Protein AF-A0A959W1Z9-F1 (afdb_monomer)

Secondary structure (DSSP, 8-state):
----HHHHHHHHHH-TT-S-GGGSHHHHHHHHTTPPPSSPPSEE--BSEEEETTEEEEHHHHHHHHHHHHT-EEEEEPPTT-TTTTSHHHHHHHHHTT-SEEE-S-HHHHHHHHHHTT---TTS--SSGGGBPPBTEESBTTTT-EEPPPP-EEEEEEESSEEEEETT-EEEEEEEEEEPSSS--EEEEEEEESSTTEE--SEEEEEPPTTSEEEEEEEEEE-TT--EEEEEEEEETTEEEEEEEEEE-SS----SSS----------

Solvent-accessible surface area (backbone atoms only — not comparable to full-atom values): 15056 Å² total; per-residue (Å²): 144,56,69,52,68,70,55,28,42,49,52,41,72,75,37,77,86,50,60,63,53,36,42,20,69,67,55,44,53,39,41,80,70,71,43,80,65,74,73,77,55,78,36,39,33,29,38,46,50,42,74,57,96,87,41,79,40,68,32,45,65,70,44,43,68,56,30,61,72,76,69,42,42,39,35,32,32,50,27,86,82,53,90,54,63,86,36,68,70,41,53,52,49,42,52,75,46,60,46,73,43,72,62,56,95,53,60,65,55,51,53,49,49,36,37,79,69,34,46,57,42,98,88,66,45,67,76,40,79,78,15,52,36,60,96,49,41,44,65,35,10,78,86,51,50,40,78,41,52,65,26,42,83,69,45,52,43,39,37,63,50,61,48,81,43,50,25,58,38,74,51,76,34,41,37,38,39,25,23,29,67,40,38,64,29,74,47,62,37,38,40,47,57,74,28,92,45,45,48,60,70,54,62,49,77,42,77,52,43,58,62,35,71,49,78,44,82,45,66,36,35,28,37,65,84,22,63,57,65,33,46,37,36,41,36,43,91,92,41,63,25,55,22,40,30,42,35,40,54,75,70,77,82,69,94,55,92,75,90,79,80,87,69,82,80,83,86,127

Sequence (268 aa):
NSFGQEMLDAMAAARPQHKSYSGSQSALLGYIQGQPITPTPVALEPPDYYKLSGNWLRTVPILKPFADYDGYKIYVWGSDHDEAQDTDPFYAKLIEEGADSYNTPDPLNLARYLCENGIASADGEPRCPEQVCPEGQTGIAPDNCVDLPAIKVKGLRLSPAKGKLKAGKKKVLTLSITGTNGYKGRATIRLKSSNRNVKLKKSITVNLLSGKTLKKKITIRATRKARGKAKITASSGKFRSRSTLSIKSVCSKKKSGGGQVCGKTNHL

pLDDT: mean 83.96, std 14.91, range [34.53, 97.62]

Structure (mmCIF, N/CA/C/O backbone):
data_AF-A0A959W1Z9-F1
#
_entry.id   AF-A0A959W1Z9-F1
#
loop_
_atom_site.group_PDB
_atom_site.id
_atom_site.type_symbol
_atom_site.label_atom_id
_atom_site.label_alt_id
_atom_site.label_comp_id
_atom_site.label_asym_id
_atom_site.label_entity_id
_atom_site.label_seq_id
_atom_site.pdbx_PDB_ins_code
_atom_site.Cartn_x
_atom_site.Cartn_y
_atom_site.Cartn_z
_atom_site.occupancy
_atom_site.B_iso_or_equiv
_atom_site.auth_seq_id
_atom_site.auth_comp_id
_atom_site.auth_asym_id
_atom_site.auth_atom_id
_atom_site.pdbx_PDB_model_num
ATOM 1 N N . ASN A 1 1 ? 25.979 12.321 -28.251 1.00 42.78 1 ASN A N 1
ATOM 2 C CA . ASN A 1 1 ? 27.170 11.621 -27.719 1.00 42.78 1 ASN A CA 1
ATOM 3 C C . ASN A 1 1 ? 26.866 10.143 -27.764 1.00 42.78 1 ASN A C 1
ATOM 5 O O . ASN A 1 1 ? 26.272 9.623 -26.834 1.00 42.78 1 ASN A O 1
ATOM 9 N N . SER A 1 2 ? 27.225 9.510 -28.865 1.00 50.88 2 SER A N 1
ATOM 10 C CA . SER A 1 2 ? 26.922 8.119 -29.193 1.00 50.88 2 SER A CA 1
ATOM 11 C C . SER A 1 2 ? 28.241 7.425 -29.517 1.00 50.88 2 SER A C 1
ATOM 13 O O . SER A 1 2 ? 29.171 8.047 -30.042 1.00 50.88 2 SER A O 1
ATOM 15 N N . PHE A 1 3 ? 28.364 6.155 -29.129 1.00 57.31 3 PHE A N 1
ATOM 16 C CA . PHE A 1 3 ? 29.548 5.374 -29.454 1.00 57.31 3 PHE A CA 1
ATOM 17 C C . PHE A 1 3 ? 29.327 4.635 -30.773 1.00 57.31 3 PHE A C 1
ATOM 19 O O . PHE A 1 3 ? 28.503 3.727 -30.839 1.00 57.31 3 PHE A O 1
ATOM 26 N N . GLY A 1 4 ? 30.082 4.990 -31.815 1.00 62.94 4 GLY A N 1
ATOM 27 C CA . GLY A 1 4 ? 30.122 4.197 -33.044 1.00 62.94 4 GLY A CA 1
ATOM 28 C C . GLY A 1 4 ? 30.652 2.781 -32.780 1.00 62.94 4 GLY A C 1
ATOM 29 O O . GLY A 1 4 ? 31.439 2.571 -31.852 1.00 62.94 4 GLY A O 1
ATOM 30 N N . GLN A 1 5 ? 30.259 1.812 -33.616 1.00 66.12 5 GLN A N 1
ATOM 31 C CA . GLN A 1 5 ? 30.633 0.398 -33.451 1.00 66.12 5 GLN A CA 1
ATOM 32 C C . GLN A 1 5 ? 32.152 0.202 -33.328 1.00 66.12 5 GLN A C 1
ATOM 34 O O . GLN A 1 5 ? 32.618 -0.504 -32.439 1.00 66.12 5 GLN A O 1
ATOM 39 N N . GLU A 1 6 ? 32.926 0.900 -34.161 1.00 70.25 6 GLU A N 1
ATOM 40 C CA . GLU A 1 6 ? 34.392 0.851 -34.130 1.00 70.25 6 GLU A CA 1
ATOM 41 C C . GLU A 1 6 ? 34.965 1.316 -32.784 1.00 70.25 6 GLU A C 1
ATOM 43 O O . GLU A 1 6 ? 35.931 0.745 -32.279 1.00 70.25 6 GLU A O 1
ATOM 48 N N . MET A 1 7 ? 34.349 2.323 -32.160 1.00 70.44 7 MET A N 1
ATOM 49 C CA . MET A 1 7 ? 34.781 2.838 -30.863 1.00 70.44 7 MET A CA 1
ATOM 50 C C . MET A 1 7 ? 34.403 1.885 -29.721 1.00 70.44 7 MET A C 1
ATOM 52 O O . MET A 1 7 ? 35.186 1.725 -28.782 1.00 70.44 7 MET A O 1
ATOM 56 N N . LEU A 1 8 ? 33.246 1.220 -29.810 1.00 68.31 8 LEU A N 1
ATOM 57 C CA . LEU A 1 8 ? 32.840 0.178 -28.862 1.00 68.31 8 LEU A CA 1
ATOM 58 C C . LEU A 1 8 ? 33.778 -1.032 -28.929 1.00 68.31 8 LEU A C 1
ATOM 60 O O . LEU A 1 8 ? 34.228 -1.518 -27.890 1.00 68.31 8 LEU A O 1
ATOM 64 N N . ASP A 1 9 ? 34.133 -1.471 -30.137 1.00 70.69 9 ASP A N 1
ATOM 65 C CA . ASP A 1 9 ? 35.065 -2.580 -30.346 1.00 70.69 9 ASP A CA 1
ATOM 66 C C . ASP A 1 9 ? 36.492 -2.219 -29.895 1.00 70.69 9 ASP A C 1
ATOM 68 O O . ASP A 1 9 ? 37.155 -3.024 -29.236 1.00 70.69 9 ASP A O 1
ATOM 72 N N . ALA A 1 10 ? 36.950 -0.987 -30.147 1.00 73.12 10 ALA A N 1
ATOM 73 C CA . ALA A 1 10 ? 38.241 -0.502 -29.655 1.00 73.12 10 ALA A CA 1
ATOM 74 C C . ALA A 1 10 ? 38.286 -0.403 -28.119 1.00 73.12 10 ALA A C 1
ATOM 76 O O . ALA A 1 10 ? 39.273 -0.798 -27.494 1.00 73.12 10 ALA A O 1
ATOM 77 N N . MET A 1 11 ? 37.213 0.087 -27.488 1.00 69.12 11 MET A N 1
ATOM 78 C CA . MET A 1 11 ? 37.097 0.149 -26.028 1.00 69.12 11 MET A CA 1
ATOM 79 C C . MET A 1 11 ? 37.099 -1.247 -25.397 1.00 69.12 11 MET A C 1
ATOM 81 O O . MET A 1 11 ? 37.744 -1.440 -24.362 1.00 69.12 11 MET A O 1
ATOM 85 N N . ALA A 1 12 ? 36.404 -2.199 -26.019 1.00 67.88 12 ALA A N 1
ATOM 86 C CA . ALA A 1 12 ? 36.392 -3.598 -25.617 1.00 67.88 12 ALA A CA 1
ATOM 87 C C . ALA A 1 12 ? 37.814 -4.191 -25.680 1.00 67.88 12 ALA A C 1
ATOM 89 O O . ALA A 1 12 ? 38.342 -4.651 -24.666 1.00 67.88 12 ALA A O 1
ATOM 90 N N . ALA A 1 13 ? 38.499 -4.055 -26.820 1.00 71.62 13 ALA A N 1
ATOM 91 C CA . ALA A 1 13 ? 39.868 -4.547 -26.989 1.00 71.62 13 ALA A CA 1
ATOM 92 C C . ALA A 1 13 ? 40.865 -3.930 -25.987 1.00 71.62 13 ALA A C 1
ATOM 94 O O . ALA A 1 13 ? 41.737 -4.625 -25.464 1.00 71.62 13 ALA A O 1
ATOM 95 N N . ALA A 1 14 ? 40.729 -2.636 -25.682 1.00 70.94 14 ALA A N 1
ATOM 96 C CA . ALA A 1 14 ? 41.619 -1.924 -24.765 1.00 70.94 14 ALA A CA 1
ATOM 97 C C . ALA A 1 14 ? 41.389 -2.265 -23.282 1.00 70.94 14 ALA A C 1
ATOM 99 O O . ALA A 1 14 ? 42.266 -2.023 -22.448 1.00 70.94 14 ALA A O 1
ATOM 100 N N . ARG A 1 15 ? 40.211 -2.788 -22.917 1.00 64.94 15 ARG A N 1
ATOM 101 C CA . ARG A 1 15 ? 39.832 -3.040 -21.520 1.00 64.94 15 ARG A CA 1
ATOM 102 C C . ARG A 1 15 ? 39.141 -4.400 -21.344 1.00 64.94 15 ARG A C 1
ATOM 104 O O . ARG A 1 15 ? 37.988 -4.434 -20.912 1.00 64.94 15 ARG A O 1
ATOM 111 N N . PRO A 1 16 ? 39.858 -5.525 -21.541 1.00 62.69 16 PRO A N 1
ATOM 112 C CA . PRO A 1 16 ? 39.287 -6.876 -21.429 1.00 62.69 16 PRO A CA 1
ATOM 113 C C . PRO A 1 16 ? 38.768 -7.213 -20.020 1.00 62.69 16 PRO A C 1
ATOM 115 O O . PRO A 1 16 ? 37.987 -8.138 -19.845 1.00 62.69 16 PRO A O 1
ATOM 118 N N . GLN A 1 17 ? 39.190 -6.451 -19.006 1.00 56.84 17 GLN A N 1
ATOM 119 C CA . GLN A 1 17 ? 38.808 -6.632 -17.602 1.00 56.84 17 GLN A CA 1
ATOM 120 C C . GLN A 1 17 ? 37.590 -5.773 -17.187 1.00 56.84 17 GLN A C 1
ATOM 122 O O . GLN A 1 17 ? 37.141 -5.852 -16.042 1.00 56.84 17 GLN A O 1
ATOM 127 N N . HIS A 1 18 ? 37.106 -4.872 -18.056 1.00 54.31 18 HIS A N 1
ATOM 128 C CA . HIS A 1 18 ? 36.086 -3.876 -17.708 1.00 54.31 18 HIS A CA 1
ATOM 129 C C . HIS A 1 18 ? 34.668 -4.438 -17.872 1.00 54.31 18 HIS A C 1
ATOM 131 O O . HIS A 1 18 ? 34.321 -4.999 -18.904 1.00 54.31 18 HIS A O 1
ATOM 137 N N . LYS A 1 19 ? 33.833 -4.249 -16.843 1.00 52.56 19 LYS A N 1
ATOM 138 C CA . LYS A 1 19 ? 32.541 -4.933 -16.633 1.00 52.56 19 LYS A CA 1
ATOM 139 C C . LYS A 1 19 ? 31.373 -4.456 -17.517 1.00 52.56 19 LYS A C 1
ATOM 141 O O . LYS A 1 19 ? 30.300 -5.037 -17.431 1.00 52.56 19 LYS A O 1
ATOM 146 N N . SER A 1 20 ? 31.587 -3.444 -18.357 1.00 53.88 20 SER A N 1
ATOM 147 C CA . SER A 1 20 ? 30.590 -2.824 -19.259 1.00 53.88 20 SER A CA 1
ATOM 148 C C . SER A 1 20 ? 30.678 -3.358 -20.701 1.00 53.88 20 SER A C 1
ATOM 150 O O . SER A 1 20 ? 30.555 -2.615 -21.669 1.00 53.88 20 SER A O 1
ATOM 152 N N . TYR A 1 21 ? 31.013 -4.640 -20.866 1.00 54.03 21 TYR A N 1
ATOM 153 C CA . TYR A 1 21 ? 31.588 -5.179 -22.109 1.00 54.03 21 TYR A CA 1
ATOM 154 C C . TYR A 1 21 ? 30.585 -5.495 -23.235 1.00 54.03 21 TYR A C 1
ATOM 156 O O . TYR A 1 21 ? 30.993 -5.934 -24.307 1.00 54.03 21 TYR A O 1
ATOM 164 N N . SER A 1 22 ? 29.277 -5.286 -23.062 1.00 55.19 22 SER A N 1
ATOM 165 C CA . SER A 1 22 ? 28.318 -5.699 -24.102 1.00 55.19 22 SER A CA 1
ATOM 166 C C . SER A 1 22 ? 28.099 -4.671 -25.220 1.00 55.19 22 SER A C 1
ATOM 168 O O . SER A 1 22 ? 27.149 -4.824 -25.979 1.00 55.19 22 SER A O 1
ATOM 170 N N . GLY A 1 23 ? 28.947 -3.645 -25.331 1.00 57.09 23 GLY A N 1
ATOM 171 C CA . GLY A 1 23 ? 28.939 -2.726 -26.472 1.00 57.09 23 GLY A CA 1
ATOM 172 C C . GLY A 1 23 ? 29.524 -3.342 -27.754 1.00 57.09 23 GLY A C 1
ATOM 173 O O . GLY A 1 23 ? 29.185 -2.903 -28.853 1.00 57.09 23 GLY A O 1
ATOM 174 N N . SER A 1 24 ? 30.350 -4.393 -27.664 1.00 68.94 24 SER A N 1
ATOM 175 C CA . SER A 1 24 ? 30.904 -5.047 -28.861 1.00 68.94 24 SER A CA 1
ATOM 176 C C . SER A 1 24 ? 29.909 -6.009 -29.508 1.00 68.94 24 SER A C 1
ATOM 178 O O . SER A 1 24 ? 29.374 -6.912 -28.859 1.00 68.94 24 SER A O 1
ATOM 180 N N . GLN A 1 25 ? 29.746 -5.881 -30.825 1.00 73.38 25 GLN A N 1
ATOM 181 C CA . GLN A 1 25 ? 28.910 -6.763 -31.636 1.00 73.38 25 GLN A CA 1
ATOM 182 C C . GLN A 1 25 ? 29.362 -8.229 -31.543 1.00 73.38 25 GLN A C 1
ATOM 184 O O . GLN A 1 25 ? 28.537 -9.136 -31.458 1.00 73.38 25 GLN A O 1
ATOM 189 N N . SER A 1 26 ? 30.676 -8.475 -31.528 1.00 75.12 26 SER A N 1
ATOM 190 C CA . SER A 1 26 ? 31.241 -9.829 -31.435 1.00 75.12 26 SER A CA 1
ATOM 191 C C . SER A 1 26 ? 30.949 -10.498 -30.088 1.00 75.12 26 SER A C 1
ATOM 193 O O . SER A 1 26 ? 30.580 -11.673 -30.047 1.00 75.12 26 SER A O 1
ATOM 195 N N . ALA A 1 27 ? 31.045 -9.737 -28.995 1.00 73.94 27 ALA A N 1
ATOM 196 C CA . ALA A 1 27 ? 30.734 -10.210 -27.652 1.00 73.94 27 ALA A CA 1
ATOM 197 C C . ALA A 1 27 ? 29.241 -10.534 -27.511 1.00 73.94 27 ALA A C 1
ATOM 199 O O . ALA A 1 27 ? 28.890 -11.580 -26.967 1.00 73.94 27 ALA A O 1
ATOM 200 N N . LEU A 1 28 ? 28.369 -9.683 -28.067 1.00 77.50 28 LEU A N 1
ATOM 201 C CA . LEU A 1 28 ? 26.932 -9.942 -28.121 1.00 77.50 28 LEU A CA 1
ATOM 202 C C . LEU A 1 28 ? 26.614 -11.225 -28.893 1.00 77.50 28 LEU A C 1
ATOM 204 O O . LEU A 1 28 ? 25.851 -12.056 -28.406 1.00 77.50 28 LEU A O 1
ATOM 208 N N . LEU A 1 29 ? 27.199 -11.401 -30.082 1.00 80.31 29 LEU A N 1
ATOM 209 C CA . LEU A 1 29 ? 26.966 -12.585 -30.911 1.00 80.31 29 LEU A CA 1
ATOM 210 C C . LEU A 1 29 ? 27.427 -13.868 -30.216 1.00 80.31 29 LEU A C 1
ATOM 212 O O . LEU A 1 29 ? 26.705 -14.861 -30.240 1.00 80.31 29 LEU A O 1
ATOM 216 N N . GLY A 1 30 ? 28.590 -13.841 -29.560 1.00 81.81 30 GLY A N 1
ATOM 217 C CA . GLY A 1 30 ? 29.053 -14.964 -28.749 1.00 81.81 30 GLY A CA 1
ATOM 218 C C . GLY A 1 30 ? 28.074 -15.285 -27.620 1.00 81.81 30 GLY A C 1
ATOM 219 O O . GLY A 1 30 ? 27.704 -16.445 -27.439 1.00 81.81 30 GLY A O 1
ATOM 220 N N . TYR A 1 31 ? 27.599 -14.257 -26.913 1.00 82.81 31 TYR A N 1
ATOM 221 C CA . TYR A 1 31 ? 26.658 -14.414 -25.807 1.00 82.81 31 TYR A CA 1
ATOM 222 C C . TYR A 1 31 ? 25.346 -15.086 -26.234 1.00 82.81 31 TYR A C 1
ATOM 224 O O . TYR A 1 31 ? 24.970 -16.111 -25.669 1.00 82.81 31 TYR A O 1
ATOM 232 N N . ILE A 1 32 ? 24.690 -14.591 -27.290 1.00 82.44 32 ILE A N 1
ATOM 233 C CA . ILE A 1 32 ? 23.428 -15.181 -27.779 1.00 82.44 32 ILE A CA 1
ATOM 234 C C . ILE A 1 32 ? 23.612 -16.588 -28.379 1.00 82.44 32 ILE A C 1
ATOM 236 O O . ILE A 1 32 ? 22.647 -17.337 -28.516 1.00 82.44 32 ILE A O 1
ATOM 240 N N . GLN A 1 33 ? 24.845 -16.968 -28.731 1.00 86.81 33 GLN A N 1
ATOM 241 C CA . GLN A 1 33 ? 25.215 -18.317 -29.176 1.00 86.81 33 GLN A CA 1
ATOM 242 C C . GLN A 1 33 ? 25.581 -19.255 -28.010 1.00 86.81 33 GLN A C 1
ATOM 244 O O . GLN A 1 33 ? 26.006 -20.388 -28.243 1.00 86.81 33 GLN A O 1
ATOM 249 N N . GLY A 1 34 ? 25.414 -18.808 -26.762 1.00 81.12 34 GLY A N 1
ATOM 250 C CA . GLY A 1 34 ? 25.654 -19.602 -25.558 1.00 81.12 34 GLY A CA 1
ATOM 251 C C . GLY A 1 34 ? 27.093 -19.560 -25.043 1.00 81.12 34 GLY A C 1
ATOM 252 O O . GLY A 1 34 ? 27.450 -20.373 -24.191 1.00 81.12 34 GLY A O 1
ATOM 253 N N . GLN A 1 35 ? 27.932 -18.641 -25.535 1.00 82.44 35 GLN A N 1
ATOM 254 C CA . GLN A 1 35 ? 29.253 -18.418 -24.949 1.00 82.44 35 GLN A CA 1
ATOM 255 C C . GLN A 1 35 ? 29.110 -17.597 -23.660 1.00 82.44 35 GLN A C 1
ATOM 257 O O . GLN A 1 35 ? 28.544 -16.502 -23.691 1.00 82.44 35 GLN A O 1
ATOM 262 N N . PRO A 1 36 ? 29.627 -18.081 -22.518 1.00 75.56 36 PRO A N 1
ATOM 263 C CA . PRO A 1 36 ? 29.516 -17.356 -21.263 1.00 75.56 36 PRO A CA 1
ATOM 264 C C . PRO A 1 36 ? 30.349 -16.071 -21.301 1.00 75.56 36 PRO A C 1
ATOM 266 O O . PRO A 1 36 ? 31.524 -16.080 -21.678 1.00 75.56 36 PRO A O 1
ATOM 269 N N . ILE A 1 37 ? 29.765 -14.964 -20.843 1.00 73.75 37 ILE A N 1
ATOM 270 C CA . ILE A 1 37 ? 30.499 -13.706 -20.677 1.00 73.75 37 ILE A CA 1
ATOM 271 C C . ILE A 1 37 ? 31.410 -13.841 -19.451 1.00 73.75 37 ILE A C 1
ATOM 273 O O . ILE A 1 37 ? 30.941 -14.095 -18.340 1.00 73.75 37 ILE A O 1
ATOM 277 N N . THR A 1 38 ? 32.720 -13.682 -19.655 1.00 71.25 38 THR A N 1
ATOM 278 C CA . THR A 1 38 ? 33.734 -13.808 -18.600 1.00 71.25 38 THR A CA 1
ATOM 279 C C . THR A 1 38 ? 34.580 -12.535 -18.514 1.00 71.25 38 THR A C 1
ATOM 281 O O . THR A 1 38 ? 35.177 -12.156 -19.521 1.00 71.25 38 THR A O 1
ATOM 284 N N . PRO A 1 39 ? 34.693 -11.900 -17.330 1.00 68.19 39 PRO A N 1
ATOM 285 C CA . PRO A 1 39 ? 33.987 -12.231 -16.087 1.00 68.19 39 PRO A CA 1
ATOM 286 C C . PRO A 1 39 ? 32.473 -11.985 -16.206 1.00 68.19 39 PRO A C 1
ATOM 288 O O . PRO A 1 39 ? 32.040 -11.180 -17.026 1.00 68.19 39 PRO A O 1
ATOM 291 N N . THR A 1 40 ? 31.680 -12.653 -15.364 1.00 71.19 40 THR A N 1
ATOM 292 C CA . THR A 1 40 ? 30.221 -12.467 -15.308 1.00 71.19 40 THR A CA 1
ATOM 293 C C . THR A 1 40 ? 29.882 -10.977 -15.127 1.00 71.19 40 THR A C 1
ATOM 295 O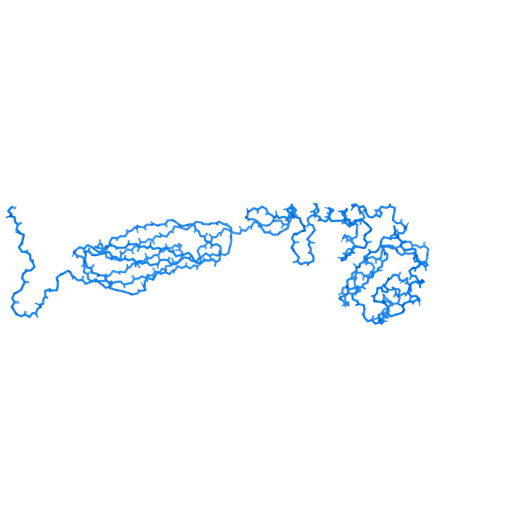 O . THR A 1 40 ? 30.328 -10.378 -14.138 1.00 71.19 40 THR A O 1
ATOM 298 N N . PRO A 1 41 ? 29.142 -10.353 -16.063 1.00 70.62 41 PRO A N 1
ATOM 299 C CA . PRO A 1 41 ? 28.832 -8.932 -15.999 1.00 70.62 41 PRO A CA 1
ATOM 300 C C . PRO A 1 41 ? 27.769 -8.641 -14.933 1.00 70.62 41 PRO A C 1
ATOM 302 O O . PRO A 1 41 ? 27.013 -9.517 -14.520 1.00 70.62 41 PRO A O 1
ATOM 305 N N . VAL A 1 42 ? 27.711 -7.381 -14.489 1.00 68.00 42 VAL A N 1
ATOM 306 C CA . VAL A 1 42 ? 26.627 -6.880 -13.619 1.00 68.00 42 VAL A CA 1
ATOM 307 C C . VAL A 1 42 ? 25.449 -6.368 -14.463 1.00 68.00 42 VAL A C 1
ATOM 309 O O . VAL A 1 42 ? 24.304 -6.436 -14.027 1.00 68.00 42 VAL A O 1
ATOM 312 N N . ALA A 1 43 ? 25.728 -5.891 -15.680 1.00 79.56 43 ALA A N 1
ATOM 313 C CA . ALA A 1 43 ? 24.752 -5.461 -16.675 1.00 79.56 43 ALA A CA 1
ATOM 314 C C . ALA A 1 43 ? 25.338 -5.593 -18.093 1.00 79.56 43 ALA A C 1
ATOM 316 O O . ALA A 1 43 ? 26.555 -5.561 -18.283 1.00 79.56 43 ALA A O 1
ATOM 317 N N . LEU A 1 44 ? 24.458 -5.729 -19.078 1.00 85.25 44 LEU A N 1
ATOM 318 C CA . LEU A 1 44 ? 24.733 -5.564 -20.497 1.00 85.25 44 LEU A CA 1
ATOM 319 C C . LEU A 1 44 ? 24.548 -4.082 -20.839 1.00 85.25 44 LEU A C 1
ATOM 321 O O . LEU A 1 44 ? 23.517 -3.505 -20.519 1.00 85.25 44 LEU A O 1
ATOM 325 N N . GLU A 1 45 ? 25.522 -3.479 -21.504 1.00 85.19 45 GLU A N 1
ATOM 326 C CA . GLU A 1 45 ? 25.506 -2.106 -22.000 1.00 85.19 45 GLU A CA 1
ATOM 327 C C . GLU A 1 45 ? 25.547 -2.005 -23.546 1.00 85.19 45 GLU A C 1
ATOM 329 O O . GLU A 1 45 ? 26.556 -1.568 -24.107 1.00 85.19 45 GLU A O 1
ATOM 334 N N . PRO A 1 46 ? 24.508 -2.451 -24.278 1.00 85.75 46 PRO A N 1
ATOM 335 C CA . PRO A 1 46 ? 24.495 -2.403 -25.739 1.00 85.75 46 PRO A CA 1
ATOM 336 C C . PRO A 1 46 ? 24.063 -1.032 -26.304 1.00 85.75 46 PRO A C 1
ATOM 338 O O . PRO A 1 46 ? 23.366 -0.282 -25.618 1.00 85.75 46 PRO A O 1
ATOM 341 N N . PRO A 1 47 ? 24.369 -0.722 -27.579 1.00 87.56 47 PRO A N 1
ATOM 342 C CA . PRO A 1 47 ? 23.629 0.273 -28.345 1.00 87.56 47 PRO A CA 1
ATOM 343 C C . PRO A 1 47 ? 22.185 -0.190 -28.603 1.00 87.56 47 PRO A C 1
ATOM 345 O O . PRO A 1 47 ? 21.911 -1.391 -28.667 1.00 87.56 47 PRO A O 1
ATOM 348 N N . ASP A 1 48 ? 21.255 0.740 -28.810 1.00 88.00 48 ASP A N 1
ATOM 349 C CA . ASP A 1 48 ? 19.858 0.423 -29.131 1.00 88.00 48 ASP A CA 1
ATOM 350 C C . ASP A 1 48 ? 19.688 -0.292 -30.482 1.00 88.00 48 ASP A C 1
ATOM 352 O O . ASP A 1 48 ? 18.796 -1.134 -30.623 1.00 88.00 48 ASP A O 1
ATOM 356 N N . TYR A 1 49 ? 20.592 -0.033 -31.432 1.00 88.25 49 TYR A N 1
ATOM 357 C CA . TYR A 1 49 ? 20.712 -0.781 -32.680 1.00 88.25 49 TYR A CA 1
ATOM 358 C C . TYR A 1 49 ? 22.117 -1.342 -32.908 1.00 88.25 49 TYR A C 1
ATOM 360 O O . TYR A 1 49 ? 23.121 -0.662 -32.701 1.00 88.25 49 TYR A O 1
ATOM 368 N N . TYR A 1 50 ? 22.172 -2.554 -33.463 1.00 84.12 50 TYR A N 1
ATOM 369 C CA . TYR A 1 50 ? 23.374 -3.130 -34.068 1.00 84.12 50 TYR A CA 1
ATOM 370 C C . TYR A 1 50 ? 23.222 -3.277 -35.577 1.00 84.12 50 TYR A C 1
ATOM 372 O O . TYR A 1 50 ? 22.147 -3.619 -36.074 1.00 84.12 50 TYR A O 1
ATOM 380 N N . LYS A 1 51 ? 24.326 -3.104 -36.311 1.00 84.00 51 LYS A N 1
ATOM 381 C CA . LYS A 1 51 ? 24.393 -3.403 -37.745 1.00 84.00 51 LYS A CA 1
ATOM 382 C C . LYS A 1 51 ? 24.945 -4.811 -37.977 1.00 84.00 51 LYS A C 1
ATOM 384 O O . LYS A 1 51 ? 26.154 -5.012 -38.053 1.00 84.00 51 LYS A O 1
ATOM 389 N N . LEU A 1 52 ? 24.064 -5.798 -38.132 1.00 78.00 52 LEU A N 1
ATOM 390 C CA . LEU A 1 52 ? 24.444 -7.185 -38.423 1.00 78.00 52 LEU A CA 1
ATOM 391 C C . LEU A 1 52 ? 24.269 -7.490 -39.914 1.00 78.00 52 LEU A C 1
ATOM 393 O O . LEU A 1 52 ? 23.176 -7.357 -40.461 1.00 78.00 52 LEU A O 1
ATOM 397 N N . SER A 1 53 ? 25.345 -7.916 -40.582 1.00 81.19 53 SER A N 1
ATOM 398 C CA . SER A 1 53 ? 25.328 -8.299 -42.007 1.00 81.19 53 SER A CA 1
ATOM 399 C C . SER A 1 53 ? 24.666 -7.255 -42.920 1.00 81.19 53 SER A C 1
ATOM 401 O O . SER A 1 53 ? 23.927 -7.593 -43.841 1.00 81.19 53 SER A O 1
ATOM 403 N N . GLY A 1 54 ? 24.903 -5.970 -42.636 1.00 82.50 54 GLY A N 1
ATOM 404 C CA . GLY A 1 54 ? 24.345 -4.845 -43.391 1.00 82.50 54 GLY A CA 1
ATOM 405 C C . GLY A 1 54 ? 22.965 -4.361 -42.931 1.00 82.50 54 GLY A C 1
ATOM 406 O O . GLY A 1 54 ? 22.579 -3.265 -43.326 1.00 82.50 54 GLY A O 1
ATOM 407 N N . ASN A 1 55 ? 22.271 -5.102 -42.063 1.00 86.56 55 ASN A N 1
ATOM 408 C CA . ASN A 1 55 ? 20.942 -4.755 -41.560 1.00 86.56 55 ASN A CA 1
ATOM 409 C C . ASN A 1 55 ? 21.009 -4.182 -40.144 1.00 86.56 55 ASN A C 1
ATOM 411 O O . ASN A 1 55 ? 21.714 -4.715 -39.287 1.00 86.56 55 ASN A O 1
ATOM 415 N N . TRP A 1 56 ? 20.239 -3.127 -39.892 1.00 88.19 56 TRP A N 1
ATOM 416 C CA . TRP A 1 56 ? 20.058 -2.582 -38.551 1.00 88.19 56 TRP A CA 1
ATOM 417 C C . TRP A 1 56 ? 19.001 -3.378 -37.797 1.00 88.19 56 TRP A C 1
ATOM 419 O O . TRP A 1 56 ? 17.895 -3.590 -38.294 1.00 88.19 56 TRP A O 1
ATOM 429 N N . LEU A 1 57 ? 19.352 -3.835 -36.602 1.00 88.62 57 LEU A N 1
ATOM 430 C CA . LEU A 1 57 ? 18.500 -4.654 -35.754 1.00 88.62 57 LEU A CA 1
ATOM 431 C C . LEU A 1 57 ? 18.373 -4.010 -34.381 1.00 88.62 57 LEU A C 1
ATOM 433 O O . LEU A 1 57 ? 19.371 -3.556 -33.825 1.00 88.62 57 LEU A O 1
ATOM 437 N N . ARG A 1 58 ? 17.152 -4.012 -33.839 1.00 90.88 58 ARG A N 1
ATOM 438 C CA . ARG A 1 58 ? 16.870 -3.562 -32.473 1.00 90.88 58 ARG A CA 1
ATOM 439 C C . ARG A 1 58 ? 17.527 -4.515 -31.492 1.00 90.88 58 ARG A C 1
ATOM 441 O O . ARG A 1 58 ? 17.237 -5.712 -31.492 1.00 90.88 58 ARG A O 1
ATOM 448 N N . THR A 1 59 ? 18.406 -3.986 -30.661 1.00 89.62 59 THR A N 1
ATOM 449 C CA . THR A 1 59 ? 19.269 -4.812 -29.824 1.00 89.62 59 THR A CA 1
ATOM 450 C C . THR A 1 59 ? 18.546 -5.367 -28.605 1.00 89.62 59 THR A C 1
ATOM 452 O O . THR A 1 59 ? 18.718 -6.537 -28.259 1.00 89.62 59 THR A O 1
ATOM 455 N N . VAL A 1 60 ? 17.726 -4.543 -27.950 1.00 91.94 60 VAL A N 1
ATOM 456 C CA . VAL A 1 60 ? 17.082 -4.900 -26.679 1.00 91.94 60 VAL A CA 1
ATOM 457 C C . VAL A 1 60 ? 16.168 -6.122 -26.828 1.00 91.94 60 VAL A C 1
ATOM 459 O O . VAL A 1 60 ? 16.360 -7.069 -26.062 1.00 91.94 60 VAL A O 1
ATOM 462 N N . PRO A 1 61 ? 15.271 -6.212 -27.835 1.00 93.88 61 PRO A N 1
ATOM 463 C CA . PRO A 1 61 ? 14.404 -7.382 -27.990 1.00 93.88 61 PRO A CA 1
ATOM 464 C C . PRO A 1 61 ? 15.166 -8.687 -28.249 1.00 93.88 61 PRO A C 1
ATOM 466 O O . PRO A 1 61 ? 14.693 -9.760 -27.881 1.00 93.88 61 PRO A O 1
ATOM 469 N N . ILE A 1 62 ? 16.349 -8.607 -28.870 1.00 90.94 62 ILE A N 1
ATOM 470 C CA . ILE A 1 62 ? 17.202 -9.773 -29.137 1.00 90.94 62 ILE A CA 1
ATOM 471 C C . ILE A 1 62 ? 17.867 -10.254 -27.844 1.00 90.94 62 ILE A C 1
ATOM 473 O O . ILE A 1 62 ? 17.928 -11.455 -27.594 1.00 90.94 62 ILE A O 1
ATOM 477 N N . LEU A 1 63 ? 18.360 -9.327 -27.020 1.00 89.06 63 LEU A N 1
ATOM 478 C CA . LEU A 1 63 ? 19.078 -9.649 -25.788 1.00 89.06 63 LEU A CA 1
ATOM 479 C C . LEU A 1 63 ? 18.166 -10.036 -24.628 1.00 89.06 63 LEU A C 1
ATOM 481 O O . LEU A 1 63 ? 18.578 -10.835 -23.786 1.00 89.06 63 LEU A O 1
ATOM 485 N N . LYS A 1 64 ? 16.954 -9.475 -24.561 1.00 91.06 64 LYS A N 1
ATOM 486 C CA . LYS A 1 64 ? 16.075 -9.590 -23.391 1.00 91.06 64 LYS A CA 1
ATOM 487 C C . LYS A 1 64 ? 15.845 -11.032 -22.919 1.00 91.06 64 LYS A C 1
ATOM 489 O O . LYS A 1 64 ? 16.012 -11.262 -21.724 1.00 91.06 64 LYS A O 1
ATOM 494 N N . PRO A 1 65 ? 15.552 -12.018 -23.792 1.00 91.44 65 PRO A N 1
ATOM 495 C CA . PRO A 1 65 ? 15.325 -13.393 -23.345 1.00 91.44 65 PRO A CA 1
ATOM 496 C C . PRO A 1 65 ? 16.554 -14.031 -22.684 1.00 91.44 65 PRO A C 1
ATOM 498 O O . PRO A 1 65 ? 16.412 -14.798 -21.735 1.00 91.44 65 PRO A O 1
ATOM 501 N N . PHE A 1 66 ? 17.755 -13.707 -23.170 1.00 89.25 66 PHE A N 1
ATOM 502 C CA . PHE A 1 66 ? 19.013 -14.222 -22.625 1.00 89.25 66 PHE A CA 1
ATOM 503 C C . PHE A 1 66 ? 19.362 -13.520 -21.312 1.00 89.25 66 PHE A C 1
ATOM 505 O O . PHE A 1 66 ? 19.635 -14.179 -20.312 1.00 89.25 66 PHE A O 1
ATOM 512 N N . ALA A 1 67 ? 19.257 -12.188 -21.294 1.00 88.50 67 ALA A N 1
ATOM 513 C CA . ALA A 1 67 ? 19.503 -11.390 -20.100 1.00 88.50 67 ALA A CA 1
ATOM 514 C C . ALA A 1 67 ? 18.573 -11.800 -18.948 1.00 88.50 67 ALA A C 1
ATOM 516 O O . ALA A 1 67 ? 19.032 -11.948 -17.820 1.00 88.50 67 ALA A O 1
ATOM 517 N N . ASP A 1 68 ? 17.295 -12.065 -19.233 1.00 89.56 68 ASP A N 1
ATOM 518 C CA . ASP A 1 68 ? 16.337 -12.550 -18.234 1.00 89.56 68 ASP A CA 1
ATOM 519 C C . ASP A 1 68 ? 16.680 -13.942 -17.707 1.00 89.56 68 ASP A C 1
ATOM 521 O O . ASP A 1 68 ? 16.537 -14.192 -16.509 1.00 89.56 68 ASP A O 1
ATOM 525 N N . TYR A 1 69 ? 17.138 -14.841 -18.583 1.00 88.50 69 TYR A N 1
ATOM 526 C CA . TYR A 1 69 ? 17.556 -16.186 -18.195 1.00 88.50 69 TYR A CA 1
ATOM 527 C C . TYR A 1 69 ? 18.770 -16.153 -17.254 1.00 88.50 69 TYR A C 1
ATOM 529 O O . TYR A 1 69 ? 18.776 -16.845 -16.235 1.00 88.50 69 TYR A O 1
ATOM 537 N N . ASP A 1 70 ? 19.761 -15.311 -17.554 1.00 86.06 70 ASP A N 1
ATOM 538 C CA . ASP A 1 70 ? 20.995 -15.194 -16.766 1.00 86.06 70 ASP A CA 1
ATOM 539 C C . ASP A 1 70 ? 20.897 -14.194 -15.597 1.00 86.06 70 ASP A C 1
ATOM 541 O O . ASP A 1 70 ? 21.807 -14.102 -14.770 1.00 86.06 70 ASP A O 1
ATOM 545 N N . GLY A 1 71 ? 19.794 -13.446 -15.498 1.00 86.38 71 GLY A N 1
ATOM 546 C CA . GLY A 1 71 ? 19.570 -12.433 -14.464 1.00 86.38 71 GLY A CA 1
ATOM 547 C C . GLY A 1 71 ? 20.354 -11.131 -14.668 1.00 86.38 71 GLY A C 1
ATOM 548 O O . GLY A 1 71 ? 20.587 -10.398 -13.703 1.00 86.38 71 GLY A O 1
ATOM 549 N N . TYR A 1 72 ? 20.772 -10.833 -15.898 1.00 86.69 72 TYR A N 1
ATOM 550 C CA . TYR A 1 72 ? 21.441 -9.583 -16.253 1.00 86.69 72 TYR A CA 1
ATOM 551 C C . TYR A 1 72 ? 20.444 -8.458 -16.522 1.00 86.69 72 TYR A C 1
ATOM 553 O O . TYR A 1 72 ? 19.302 -8.676 -16.918 1.00 86.69 72 TYR A O 1
ATOM 561 N N . LYS A 1 73 ? 20.909 -7.224 -16.326 1.00 87.44 73 LYS A N 1
ATOM 562 C CA . LYS A 1 73 ? 20.175 -6.005 -16.674 1.00 87.44 73 LYS A CA 1
ATOM 563 C C . LYS A 1 73 ? 20.665 -5.417 -17.990 1.00 87.44 73 LYS A C 1
ATOM 565 O O . LYS A 1 73 ? 21.843 -5.561 -18.289 1.00 87.44 73 LYS A O 1
ATOM 570 N N . ILE A 1 74 ? 19.803 -4.738 -18.747 1.00 89.62 74 ILE A N 1
ATOM 571 C CA . ILE A 1 74 ? 20.150 -4.115 -20.039 1.00 89.62 74 ILE A CA 1
ATOM 572 C C . ILE A 1 74 ? 20.128 -2.585 -19.929 1.00 89.62 74 ILE A C 1
ATOM 574 O O . ILE A 1 74 ? 19.093 -1.985 -19.648 1.00 89.62 74 ILE A O 1
ATOM 578 N N . TYR A 1 75 ? 21.285 -1.960 -20.138 1.00 89.44 75 TYR A N 1
ATOM 579 C CA . TYR A 1 75 ? 21.563 -0.534 -19.974 1.00 89.44 75 TYR A CA 1
ATOM 580 C C . TYR A 1 75 ? 21.921 0.053 -21.342 1.00 89.44 75 TYR A C 1
ATOM 582 O O . TYR A 1 75 ? 23.027 -0.115 -21.841 1.00 89.44 75 TYR A O 1
ATOM 590 N N . VAL A 1 76 ? 20.973 0.711 -21.991 1.00 89.69 76 VAL A N 1
ATOM 591 C CA . VAL A 1 76 ? 21.088 1.004 -23.423 1.00 89.69 76 VAL A CA 1
ATOM 592 C C . VAL A 1 76 ? 21.814 2.319 -23.683 1.00 89.69 76 VAL A C 1
ATOM 594 O O . VAL A 1 76 ? 21.520 3.326 -23.044 1.00 89.69 76 VAL A O 1
ATOM 597 N N . TRP A 1 77 ? 22.716 2.321 -24.662 1.00 85.81 77 TRP A N 1
ATOM 598 C CA . TRP A 1 77 ? 23.297 3.518 -25.271 1.00 85.81 77 TRP A CA 1
ATOM 599 C C . TRP A 1 77 ? 22.548 3.884 -26.561 1.00 85.81 77 TRP A C 1
ATOM 601 O O . TRP A 1 77 ? 22.174 3.001 -27.331 1.00 85.81 77 TRP A O 1
ATOM 611 N N . GLY A 1 78 ? 22.357 5.175 -26.836 1.00 85.56 78 GLY A N 1
ATOM 612 C CA . GLY A 1 78 ? 21.877 5.621 -28.148 1.00 85.56 78 GLY A CA 1
ATOM 613 C C . GLY A 1 78 ? 22.908 5.340 -29.248 1.00 85.56 78 GLY A C 1
ATOM 614 O O . GLY A 1 78 ? 24.092 5.651 -29.089 1.00 85.56 78 GLY A O 1
ATOM 615 N N . SER A 1 79 ? 22.476 4.722 -30.347 1.00 83.12 79 SER A N 1
ATOM 616 C CA . SER A 1 79 ? 23.280 4.519 -31.555 1.00 83.12 79 SER A CA 1
ATOM 617 C C . SER A 1 79 ? 23.069 5.644 -32.560 1.00 83.12 79 SER A C 1
ATOM 619 O O . SER A 1 79 ? 21.973 6.181 -32.675 1.00 83.12 79 SER A O 1
ATOM 621 N N . ASP A 1 80 ? 24.083 5.912 -33.385 1.00 78.00 80 ASP A N 1
ATOM 622 C CA . ASP A 1 80 ? 24.028 6.896 -34.480 1.00 78.00 80 ASP A CA 1
ATOM 623 C C . ASP A 1 80 ? 22.942 6.617 -35.536 1.00 78.00 80 ASP A C 1
ATOM 625 O O . ASP A 1 80 ? 22.711 7.448 -36.411 1.00 78.00 80 ASP A O 1
ATOM 629 N N . HIS A 1 81 ? 22.307 5.441 -35.504 1.00 83.25 81 HIS A N 1
ATOM 630 C CA . HIS A 1 81 ? 21.241 5.095 -36.437 1.00 83.25 81 HIS A CA 1
ATOM 631 C C . HIS A 1 81 ? 19.902 5.742 -36.073 1.00 83.25 81 HIS A C 1
ATOM 633 O O . HIS A 1 81 ? 19.110 6.030 -36.970 1.00 83.25 81 HIS A O 1
ATOM 639 N N . ASP A 1 82 ? 19.637 5.954 -34.783 1.00 82.31 82 ASP A N 1
ATOM 640 C CA . ASP A 1 82 ? 18.382 6.549 -34.344 1.00 82.31 82 ASP A CA 1
ATOM 641 C C . ASP A 1 82 ? 18.510 8.080 -34.317 1.00 82.31 82 ASP A C 1
ATOM 643 O O . ASP A 1 82 ? 19.246 8.653 -33.512 1.00 82.31 82 ASP A O 1
ATOM 647 N N . GLU A 1 83 ? 17.802 8.756 -35.223 1.00 77.94 83 GLU A N 1
ATOM 648 C CA . GLU A 1 83 ? 17.783 10.223 -35.305 1.00 77.94 83 GLU A CA 1
ATOM 649 C C . GLU A 1 83 ? 17.044 10.868 -34.121 1.00 77.94 83 GLU A C 1
ATOM 651 O O . GLU A 1 83 ? 17.236 12.050 -33.841 1.00 77.94 83 GLU A O 1
ATOM 656 N N . ALA A 1 84 ? 16.214 10.102 -33.406 1.00 79.38 84 ALA A N 1
ATOM 657 C CA . ALA A 1 84 ? 15.399 10.577 -32.295 1.00 79.38 84 ALA A CA 1
ATOM 658 C C . ALA A 1 84 ? 16.052 10.333 -30.923 1.00 79.38 84 ALA A C 1
ATOM 660 O O . ALA A 1 84 ? 15.350 10.337 -29.911 1.00 79.38 84 ALA A O 1
ATOM 661 N N . GLN A 1 85 ? 17.368 10.110 -30.856 1.00 84.88 85 GLN A N 1
ATOM 662 C CA . GLN A 1 85 ? 18.081 9.874 -29.596 1.00 84.88 85 GLN A CA 1
ATOM 663 C C . GLN A 1 85 ? 17.721 10.889 -28.504 1.00 84.88 85 GLN A C 1
ATOM 665 O O . GLN A 1 85 ? 17.616 12.090 -28.749 1.00 84.88 85 GLN A O 1
ATOM 670 N N . ASP A 1 86 ? 17.536 10.372 -27.289 1.00 85.69 86 ASP A N 1
ATOM 671 C CA . ASP A 1 86 ? 17.255 11.147 -26.075 1.00 85.69 86 ASP A CA 1
ATOM 672 C C . ASP A 1 86 ? 15.966 11.982 -26.095 1.00 85.69 86 ASP A C 1
ATOM 674 O O . ASP A 1 86 ? 15.781 12.900 -25.294 1.00 85.69 86 ASP A O 1
ATOM 678 N N . THR A 1 87 ? 15.032 11.622 -26.976 1.00 90.94 87 THR A N 1
ATOM 679 C CA . THR A 1 87 ? 13.680 12.187 -27.028 1.00 90.94 87 THR A CA 1
ATOM 680 C C . THR A 1 87 ? 12.642 11.279 -26.366 1.00 90.94 87 THR A C 1
ATOM 682 O O . THR A 1 87 ? 12.879 10.097 -26.111 1.00 90.94 87 THR A O 1
ATOM 685 N N . ASP A 1 88 ? 11.445 11.818 -26.131 1.00 92.56 88 ASP A N 1
ATOM 686 C CA . ASP A 1 88 ? 10.324 11.077 -25.545 1.00 92.56 88 ASP A CA 1
ATOM 687 C C . ASP A 1 88 ? 9.961 9.811 -26.365 1.00 92.56 88 ASP A C 1
ATOM 689 O O . ASP A 1 88 ? 9.869 8.737 -25.766 1.00 92.56 88 ASP A O 1
ATOM 693 N N . PRO A 1 89 ? 9.846 9.853 -27.715 1.00 92.31 89 PRO A N 1
ATOM 694 C CA . PRO A 1 89 ? 9.668 8.645 -28.532 1.00 92.31 89 PRO A CA 1
ATOM 695 C C . PRO A 1 89 ? 10.780 7.604 -28.378 1.00 92.31 89 PRO A C 1
ATOM 697 O O . PRO A 1 89 ? 10.509 6.403 -28.405 1.00 92.31 89 PRO A O 1
ATOM 700 N N . PHE A 1 90 ? 12.027 8.045 -28.212 1.00 92.12 90 PHE A N 1
ATOM 701 C CA . PHE A 1 90 ? 13.157 7.141 -28.021 1.00 92.12 90 PHE A CA 1
ATOM 702 C C . PHE A 1 90 ? 13.073 6.426 -26.673 1.00 92.12 90 PHE A C 1
ATOM 704 O O . PHE A 1 90 ? 13.189 5.201 -26.626 1.00 92.12 90 PHE A O 1
ATOM 711 N N . TYR A 1 91 ? 12.781 7.149 -25.590 1.00 92.81 91 TYR A N 1
ATOM 712 C CA . TYR A 1 91 ? 12.569 6.525 -24.285 1.00 92.81 91 TYR A CA 1
ATOM 713 C C . TYR A 1 91 ? 11.361 5.584 -24.297 1.00 92.81 91 TYR A C 1
ATOM 715 O O . TYR A 1 91 ? 11.479 4.454 -23.824 1.00 92.81 91 TYR A O 1
ATOM 723 N N . ALA A 1 92 ? 10.242 5.993 -24.904 1.00 92.62 92 ALA A N 1
ATOM 724 C CA . ALA A 1 92 ? 9.059 5.149 -25.073 1.00 92.62 92 ALA A CA 1
ATOM 725 C C . ALA A 1 92 ? 9.399 3.811 -25.742 1.00 92.62 92 ALA A C 1
ATOM 727 O O . ALA A 1 92 ? 9.086 2.751 -25.199 1.00 92.62 92 ALA A O 1
ATOM 728 N N . LYS A 1 93 ? 10.109 3.871 -26.876 1.00 93.12 93 LYS A N 1
ATOM 729 C CA . LYS A 1 93 ? 10.576 2.700 -27.621 1.00 93.12 93 LYS A CA 1
ATOM 730 C C . LYS A 1 93 ? 11.412 1.776 -26.739 1.00 93.12 93 LYS A C 1
ATOM 732 O O . LYS A 1 93 ? 11.141 0.584 -26.676 1.00 93.12 93 LYS A O 1
ATOM 737 N N . LEU A 1 94 ? 12.428 2.297 -26.051 1.00 92.88 94 LEU A N 1
ATOM 738 C CA . LEU A 1 94 ? 13.325 1.433 -25.281 1.00 92.88 94 LEU A CA 1
ATOM 739 C C . LEU A 1 94 ? 12.648 0.805 -24.053 1.00 92.88 94 LEU A C 1
ATOM 741 O O . LEU A 1 94 ? 13.009 -0.302 -23.651 1.00 92.88 94 LEU A O 1
ATOM 745 N N . ILE A 1 95 ? 11.667 1.488 -23.459 1.00 91.94 95 ILE A N 1
ATOM 746 C CA . ILE A 1 95 ? 10.822 0.928 -22.394 1.00 91.94 95 ILE A CA 1
ATOM 747 C C . ILE A 1 95 ? 9.963 -0.211 -22.944 1.00 91.94 95 ILE A C 1
ATOM 749 O O . ILE A 1 95 ? 9.918 -1.280 -22.338 1.00 91.94 95 ILE A O 1
ATOM 753 N N . GLU A 1 96 ? 9.319 -0.007 -24.096 1.00 92.75 96 GLU A N 1
ATOM 754 C CA . GLU A 1 96 ? 8.516 -1.033 -24.776 1.00 92.75 96 GLU A CA 1
ATOM 755 C C . GLU A 1 96 ? 9.356 -2.266 -25.134 1.00 92.75 96 GLU A C 1
ATOM 757 O O . GLU A 1 96 ? 8.919 -3.402 -24.955 1.00 92.75 96 GLU A O 1
ATOM 762 N N . GLU A 1 97 ? 10.593 -2.053 -25.578 1.00 93.94 97 GLU A N 1
ATOM 763 C CA . GLU A 1 97 ? 11.532 -3.126 -25.905 1.00 93.94 97 GLU A CA 1
ATOM 764 C C . GLU A 1 97 ? 12.074 -3.862 -24.668 1.00 93.94 97 GLU A C 1
ATOM 766 O O . GLU A 1 97 ? 12.642 -4.948 -24.801 1.00 93.94 97 GLU A O 1
ATOM 771 N N . GLY A 1 98 ? 11.867 -3.315 -23.465 1.00 91.69 98 GLY A N 1
ATOM 772 C CA . GLY A 1 98 ? 12.197 -3.963 -22.197 1.00 91.69 98 GLY A CA 1
ATOM 773 C C . GLY A 1 98 ? 13.591 -3.651 -21.655 1.00 91.69 98 GLY A C 1
ATOM 774 O O . GLY A 1 98 ? 14.146 -4.462 -20.915 1.00 91.69 98 GLY A O 1
ATOM 775 N N . ALA A 1 99 ? 14.176 -2.508 -22.006 1.00 92.00 99 ALA A N 1
ATOM 776 C CA . ALA A 1 99 ? 15.426 -2.059 -21.402 1.00 92.00 99 ALA A CA 1
ATOM 777 C C . ALA A 1 99 ? 15.233 -1.720 -19.913 1.00 92.00 99 ALA A C 1
ATOM 779 O O . ALA A 1 99 ? 14.209 -1.161 -19.521 1.00 92.00 99 ALA A O 1
ATOM 780 N N . ASP A 1 100 ? 16.233 -2.023 -19.083 1.00 89.19 100 ASP A N 1
ATOM 781 C CA . ASP A 1 100 ? 16.191 -1.741 -17.644 1.00 89.19 100 ASP A CA 1
ATOM 782 C C . ASP A 1 100 ? 16.702 -0.332 -17.301 1.00 89.19 100 ASP A C 1
ATOM 784 O O . ASP A 1 100 ? 16.344 0.222 -16.260 1.00 89.19 100 ASP A O 1
ATOM 788 N N . SER A 1 101 ? 17.577 0.235 -18.138 1.00 87.44 101 SER A N 1
ATOM 789 C CA . SER A 1 101 ? 18.169 1.560 -17.939 1.00 87.44 101 SER A CA 1
ATOM 790 C C . SER A 1 101 ? 18.632 2.185 -19.258 1.00 87.44 101 SER A C 1
ATOM 792 O O . SER A 1 101 ? 18.809 1.493 -20.263 1.00 87.44 101 SER A O 1
ATOM 794 N N . TYR A 1 102 ? 18.877 3.497 -19.228 1.00 88.44 102 TYR A N 1
ATOM 795 C CA . TYR A 1 102 ? 19.260 4.315 -20.378 1.00 88.44 102 TYR A CA 1
ATOM 796 C C . TYR A 1 102 ? 20.478 5.166 -20.036 1.00 88.44 102 TYR A C 1
ATOM 798 O O . TYR A 1 102 ? 20.461 5.932 -19.070 1.00 88.44 102 TYR A O 1
ATOM 806 N N . ASN A 1 103 ? 21.516 5.073 -20.856 1.00 86.31 103 ASN A N 1
ATOM 807 C CA . ASN A 1 103 ? 22.674 5.947 -20.795 1.00 86.31 103 ASN A CA 1
ATOM 808 C C . ASN A 1 103 ? 22.405 7.175 -21.671 1.00 86.31 103 ASN A C 1
ATOM 810 O O . ASN A 1 103 ? 22.736 7.193 -22.854 1.00 86.31 103 ASN A O 1
ATOM 814 N N . THR A 1 104 ? 21.767 8.182 -21.072 1.00 85.31 104 THR A N 1
ATOM 815 C CA . THR A 1 104 ? 21.399 9.444 -21.731 1.00 85.31 104 THR A CA 1
ATOM 816 C C . THR A 1 104 ? 22.366 10.584 -21.360 1.00 85.31 104 THR A C 1
ATOM 818 O O . THR A 1 104 ? 22.695 10.749 -20.180 1.00 85.31 104 THR A O 1
ATOM 821 N N . PRO A 1 105 ? 22.820 11.408 -22.324 1.00 84.06 105 PRO A N 1
ATOM 822 C CA . PRO A 1 105 ? 23.455 12.698 -22.066 1.00 84.06 105 PRO A CA 1
ATOM 823 C C . PRO A 1 105 ? 22.479 13.777 -21.561 1.00 84.06 105 PRO A C 1
ATOM 825 O O . PRO A 1 105 ? 22.944 14.786 -21.031 1.00 84.06 105 PRO A O 1
ATOM 828 N N . ASP A 1 106 ? 21.162 13.580 -21.693 1.00 88.00 106 ASP A N 1
ATOM 829 C CA . ASP A 1 106 ? 20.108 14.459 -21.171 1.00 88.00 106 ASP A CA 1
ATOM 830 C C . ASP A 1 106 ? 19.305 13.770 -20.044 1.00 88.00 106 ASP A C 1
ATOM 832 O O . ASP A 1 106 ? 18.170 13.308 -20.229 1.00 88.00 106 ASP A O 1
ATOM 836 N N . PRO A 1 107 ? 19.883 13.675 -18.831 1.00 87.62 107 PRO A N 1
ATOM 837 C CA . PRO A 1 107 ? 19.223 13.031 -17.700 1.00 87.62 107 PRO A CA 1
ATOM 838 C C . PRO A 1 107 ? 17.969 13.781 -17.230 1.00 87.62 107 PRO A C 1
ATOM 840 O O . PRO A 1 107 ? 17.109 13.177 -16.588 1.00 87.62 107 PRO A O 1
ATOM 843 N N . LEU A 1 108 ? 17.848 15.082 -17.527 1.00 90.00 108 LEU A N 1
ATOM 844 C CA . LEU A 1 108 ? 16.679 15.872 -17.144 1.00 90.00 108 LEU A CA 1
ATOM 845 C C . LEU A 1 108 ? 15.482 15.536 -18.030 1.00 90.00 108 LEU A C 1
ATOM 847 O O . LEU A 1 108 ? 14.381 15.364 -17.502 1.00 90.00 108 LEU A O 1
ATOM 851 N N . ASN A 1 109 ? 15.694 15.384 -19.341 1.00 91.12 109 ASN A N 1
ATOM 852 C CA . ASN A 1 109 ? 14.623 14.978 -20.241 1.00 91.12 109 ASN A CA 1
ATOM 853 C C . ASN A 1 109 ? 14.110 13.570 -19.914 1.00 91.12 109 ASN A C 1
ATOM 855 O O . ASN A 1 109 ? 12.902 13.370 -19.786 1.00 91.12 109 ASN A O 1
ATOM 859 N N . LEU A 1 110 ? 15.015 12.618 -19.661 1.00 90.94 110 LEU A N 1
ATOM 860 C CA . LEU A 1 110 ? 14.628 11.281 -19.206 1.00 90.94 110 LEU A CA 1
ATOM 861 C C . LEU A 1 110 ? 13.842 11.330 -17.888 1.00 90.94 110 LEU A C 1
ATOM 863 O O . LEU A 1 110 ? 12.803 10.685 -17.765 1.00 90.94 110 LEU A O 1
ATOM 867 N N . ALA A 1 111 ? 14.306 12.095 -16.894 1.00 90.88 111 ALA A N 1
ATOM 868 C CA . ALA A 1 111 ? 13.607 12.210 -15.615 1.00 90.88 111 ALA A CA 1
ATOM 869 C C . ALA A 1 111 ? 12.186 12.779 -15.777 1.00 90.88 111 ALA A C 1
ATOM 871 O O . ALA A 1 111 ? 11.251 12.258 -15.163 1.00 90.88 111 ALA A O 1
ATOM 872 N N . ARG A 1 112 ? 12.017 13.800 -16.631 1.00 92.75 112 ARG A N 1
ATOM 873 C CA . ARG A 1 112 ? 10.711 14.367 -16.996 1.00 92.75 112 ARG A CA 1
ATOM 874 C C . ARG A 1 112 ? 9.819 13.315 -17.654 1.00 92.75 112 ARG A C 1
ATOM 876 O O . ARG A 1 112 ? 8.712 13.087 -17.175 1.00 92.75 112 ARG A O 1
ATOM 883 N N . TYR A 1 113 ? 10.320 12.630 -18.680 1.00 93.00 113 TYR A N 1
ATOM 884 C CA . TYR A 1 113 ? 9.568 11.607 -19.402 1.00 93.00 113 TYR A CA 1
ATOM 885 C C . TYR A 1 113 ? 9.093 10.477 -18.474 1.00 93.00 113 TYR A C 1
ATOM 887 O O . TYR A 1 113 ? 7.911 10.128 -18.468 1.00 93.00 113 TYR A O 1
ATOM 895 N N . LEU A 1 114 ? 9.995 9.926 -17.651 1.00 92.12 114 LEU A N 1
ATOM 896 C CA . LEU A 1 114 ? 9.659 8.856 -16.706 1.00 92.12 114 LEU A CA 1
ATOM 897 C C . LEU A 1 114 ? 8.597 9.312 -15.697 1.00 92.12 114 LEU A C 1
ATOM 899 O O . LEU A 1 114 ? 7.710 8.530 -15.358 1.00 92.12 114 LEU A O 1
ATOM 903 N N . CYS A 1 115 ? 8.679 10.565 -15.236 1.00 91.25 115 CYS A N 1
ATOM 904 C CA . CYS A 1 115 ? 7.693 11.171 -14.346 1.00 91.25 115 CYS A CA 1
ATOM 905 C C . CYS A 1 115 ? 6.308 11.261 -15.009 1.00 91.25 115 CYS A C 1
ATOM 907 O O . CYS A 1 115 ? 5.352 10.671 -14.501 1.00 91.25 115 CYS A O 1
ATOM 909 N N . GLU A 1 116 ? 6.218 11.940 -16.157 1.00 90.81 116 GLU A N 1
ATOM 910 C CA . GLU A 1 116 ? 4.967 12.223 -16.877 1.00 90.81 116 GLU A CA 1
ATOM 911 C C . GLU A 1 116 ? 4.224 10.946 -17.300 1.00 90.81 116 GLU A C 1
ATOM 913 O O . GLU A 1 116 ? 2.996 10.917 -17.298 1.00 90.81 116 GLU A O 1
ATOM 918 N N . ASN A 1 117 ? 4.961 9.870 -17.588 1.00 90.06 117 ASN A N 1
ATOM 919 C CA . ASN A 1 117 ? 4.401 8.591 -18.030 1.00 90.06 117 ASN A CA 1
ATOM 920 C C . ASN A 1 117 ? 4.166 7.584 -16.888 1.00 90.06 117 ASN A C 1
ATOM 922 O O . ASN A 1 117 ? 3.931 6.405 -17.142 1.00 90.06 117 ASN A O 1
ATOM 926 N N . GLY A 1 118 ? 4.251 8.005 -15.621 1.00 88.50 118 GLY A N 1
ATOM 927 C CA . GLY A 1 118 ? 3.940 7.124 -14.487 1.00 88.50 118 GLY A CA 1
ATOM 928 C C . GLY A 1 118 ? 4.898 5.940 -14.309 1.00 88.50 118 GLY A C 1
ATOM 929 O O . GLY A 1 118 ? 4.521 4.911 -13.745 1.00 88.50 118 GLY A O 1
ATOM 930 N N . ILE A 1 119 ? 6.138 6.060 -14.789 1.00 88.62 119 ILE A N 1
ATOM 931 C CA . ILE A 1 119 ? 7.146 5.004 -14.699 1.00 88.62 119 ILE A CA 1
ATOM 932 C C . ILE A 1 119 ? 7.890 5.140 -13.372 1.00 88.62 119 ILE A C 1
ATOM 934 O O . ILE A 1 119 ? 8.612 6.111 -13.130 1.00 88.62 119 ILE A O 1
ATOM 938 N N . ALA A 1 120 ? 7.711 4.149 -12.501 1.00 86.25 120 ALA A N 1
ATOM 939 C CA . ALA A 1 120 ? 8.291 4.143 -11.165 1.00 86.25 120 ALA A CA 1
ATOM 940 C C . ALA A 1 120 ? 9.824 4.009 -11.177 1.00 86.25 120 ALA A C 1
ATOM 942 O O . ALA A 1 120 ? 10.473 3.706 -12.186 1.00 86.25 120 ALA A O 1
ATOM 943 N N . SER A 1 121 ? 10.428 4.247 -10.018 1.00 84.06 121 SER A N 1
ATOM 944 C CA . SER A 1 121 ? 11.801 3.814 -9.755 1.00 84.06 121 SER A CA 1
ATOM 945 C C . SER A 1 121 ? 11.905 2.284 -9.693 1.00 84.06 121 SER A C 1
ATOM 947 O O . SER A 1 121 ? 10.896 1.587 -9.580 1.00 84.06 121 SER A O 1
ATOM 949 N N . ALA A 1 122 ? 13.130 1.752 -9.745 1.00 77.69 122 ALA A N 1
ATOM 950 C CA . ALA A 1 122 ? 13.368 0.310 -9.639 1.00 77.69 122 ALA A CA 1
ATOM 951 C C . ALA A 1 122 ? 12.840 -0.288 -8.319 1.00 77.69 122 ALA A C 1
ATOM 953 O O . ALA A 1 122 ? 12.406 -1.437 -8.296 1.00 77.69 122 ALA A O 1
ATOM 954 N N . ASP A 1 123 ? 12.811 0.511 -7.248 1.00 78.12 123 ASP A N 1
ATOM 955 C CA . ASP A 1 123 ? 12.281 0.121 -5.936 1.00 78.12 123 ASP A CA 1
ATOM 956 C C . ASP A 1 123 ? 10.745 0.246 -5.844 1.00 78.12 123 ASP A C 1
ATOM 958 O O . ASP A 1 123 ? 10.152 -0.047 -4.807 1.00 78.12 123 ASP A O 1
ATOM 962 N N . GLY A 1 124 ? 10.083 0.680 -6.923 1.00 80.69 124 GLY A N 1
ATOM 963 C CA . GLY A 1 124 ? 8.637 0.898 -6.979 1.00 80.69 124 GLY A CA 1
ATOM 964 C C . GLY A 1 124 ? 8.170 2.217 -6.357 1.00 80.69 124 GLY A C 1
ATOM 965 O O . GLY A 1 124 ? 6.968 2.459 -6.292 1.00 80.69 124 GLY A O 1
ATOM 966 N N . GLU A 1 125 ? 9.091 3.077 -5.917 1.00 84.50 125 GLU A N 1
ATOM 967 C CA . GLU A 1 125 ? 8.774 4.400 -5.374 1.00 84.50 125 GLU A CA 1
ATOM 968 C C . GLU A 1 125 ? 8.499 5.422 -6.501 1.00 84.50 125 GLU A C 1
ATOM 970 O O . GLU A 1 125 ? 9.134 5.341 -7.567 1.00 84.50 125 GLU A O 1
ATOM 975 N N . PRO A 1 126 ? 7.603 6.405 -6.277 1.00 88.62 126 PRO A N 1
ATOM 976 C CA . PRO A 1 126 ? 7.395 7.537 -7.178 1.00 88.62 126 PRO A CA 1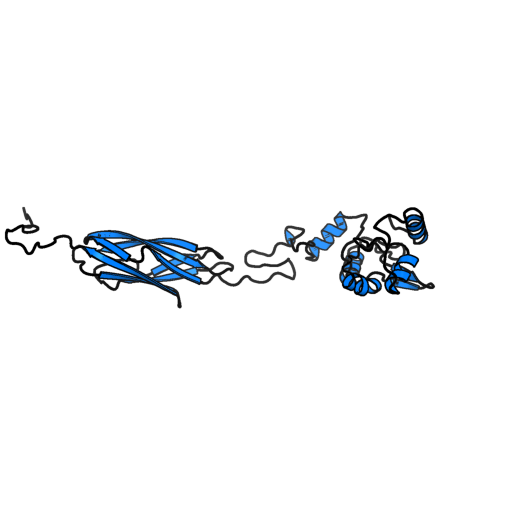
ATOM 977 C C . PRO A 1 126 ? 8.684 8.336 -7.410 1.00 88.62 126 PRO A C 1
ATOM 979 O O . PRO A 1 126 ? 9.428 8.628 -6.474 1.00 88.62 126 PRO A O 1
ATOM 982 N N . ARG A 1 127 ? 8.928 8.746 -8.656 1.00 87.75 127 ARG A N 1
ATOM 983 C CA . ARG A 1 127 ? 10.059 9.602 -9.049 1.00 87.75 127 ARG A CA 1
ATOM 984 C C . ARG A 1 127 ? 9.782 11.087 -8.833 1.00 87.75 127 ARG A C 1
ATOM 986 O O . ARG A 1 127 ? 10.722 11.863 -8.685 1.00 87.75 127 ARG A O 1
ATOM 993 N N . CYS A 1 128 ? 8.511 11.478 -8.820 1.00 88.62 128 CYS A N 1
ATOM 994 C CA . CYS A 1 128 ? 8.076 12.866 -8.711 1.00 88.62 128 CYS A CA 1
ATOM 995 C C . CYS A 1 128 ? 6.745 12.986 -7.941 1.00 88.62 128 CYS A C 1
ATOM 997 O O . CYS A 1 128 ? 6.018 11.994 -7.809 1.00 88.62 128 CYS A O 1
ATOM 999 N N . PRO A 1 129 ? 6.410 14.177 -7.410 1.00 88.94 129 PRO A N 1
ATOM 1000 C CA . PRO A 1 129 ? 5.150 14.412 -6.699 1.00 88.94 129 PRO A CA 1
ATOM 1001 C C . PRO A 1 129 ? 3.894 14.064 -7.509 1.00 88.94 129 PRO A C 1
ATOM 1003 O O . PRO A 1 129 ? 2.907 13.610 -6.938 1.00 88.94 129 PRO A O 1
ATOM 1006 N N . GLU A 1 130 ? 3.935 14.238 -8.828 1.00 88.25 130 GLU A N 1
ATOM 1007 C CA . GLU A 1 130 ? 2.836 13.980 -9.763 1.00 88.25 130 GLU A CA 1
ATOM 1008 C C . GLU A 1 130 ? 2.489 12.488 -9.858 1.00 88.25 130 GLU A C 1
ATOM 1010 O O . GLU A 1 130 ? 1.346 12.134 -10.139 1.00 88.25 130 GLU A O 1
ATOM 1015 N N . GLN A 1 131 ? 3.451 11.611 -9.558 1.00 89.94 131 GLN A N 1
ATOM 1016 C CA . GLN A 1 131 ? 3.268 10.158 -9.519 1.00 89.94 131 GLN A CA 1
ATOM 1017 C C . GLN A 1 131 ? 2.656 9.654 -8.203 1.00 89.94 131 GLN A C 1
ATOM 1019 O O . GLN A 1 131 ? 2.352 8.465 -8.069 1.00 89.94 131 GLN A O 1
ATOM 1024 N N . VAL A 1 132 ? 2.457 10.533 -7.217 1.00 88.38 132 VAL A N 1
ATOM 1025 C CA . VAL A 1 132 ? 1.802 10.178 -5.958 1.00 88.38 132 VAL A CA 1
ATOM 1026 C C . VAL A 1 132 ? 0.295 10.105 -6.181 1.00 88.38 132 VAL A C 1
ATOM 1028 O O . VAL A 1 132 ? -0.355 11.104 -6.489 1.00 88.38 132 VAL A O 1
ATOM 1031 N N . CYS A 1 133 ? -0.284 8.921 -5.973 1.00 86.94 133 CYS A N 1
ATOM 1032 C CA . CYS A 1 133 ? -1.728 8.755 -6.075 1.00 86.94 133 CYS A CA 1
ATOM 1033 C C . CYS A 1 133 ? -2.490 9.675 -5.098 1.00 86.94 133 CYS A C 1
ATOM 1035 O O . CYS A 1 133 ? -2.035 9.901 -3.969 1.00 86.94 133 CYS A O 1
ATOM 1037 N N . PRO A 1 134 ? -3.690 10.151 -5.481 1.00 87.44 134 PRO A N 1
ATOM 1038 C CA . PRO A 1 134 ? -4.565 10.921 -4.606 1.00 87.44 134 PRO A CA 1
ATOM 1039 C C . PRO A 1 134 ? -4.851 10.222 -3.274 1.00 87.44 134 PRO A C 1
ATOM 1041 O O . PRO A 1 134 ? -4.788 8.993 -3.147 1.00 87.44 134 PRO A O 1
ATOM 1044 N N . GLU A 1 135 ? -5.240 11.004 -2.262 1.00 83.00 135 GLU A N 1
ATOM 1045 C CA . GLU A 1 135 ? -5.568 10.425 -0.964 1.00 83.00 135 GLU A CA 1
ATOM 1046 C C . GLU A 1 135 ? -6.658 9.346 -1.077 1.00 83.00 135 GLU A C 1
ATOM 1048 O O . GLU A 1 135 ? -7.796 9.609 -1.467 1.00 83.00 135 GLU A O 1
ATOM 1053 N N . GLY A 1 136 ? -6.331 8.143 -0.610 1.00 81.38 136 GLY A N 1
ATOM 1054 C CA . GLY A 1 136 ? -7.248 7.007 -0.615 1.00 81.38 136 GLY A CA 1
ATOM 1055 C C . GLY A 1 136 ? -7.042 6.022 -1.742 1.00 81.38 136 GLY A C 1
ATOM 1056 O O . GLY A 1 136 ? -7.743 5.014 -1.770 1.00 81.38 136 GLY A O 1
ATOM 1057 N N . GLN A 1 137 ? -6.031 6.253 -2.567 1.00 87.38 137 GLN A N 1
ATOM 1058 C CA . GLN A 1 137 ? -5.530 5.302 -3.542 1.00 87.38 137 GLN A CA 1
ATOM 1059 C C . GLN A 1 137 ? -4.110 4.842 -3.181 1.00 87.38 137 GLN A C 1
ATOM 1061 O O . GLN A 1 137 ? -3.464 5.383 -2.281 1.00 87.38 137 GLN A O 1
ATOM 1066 N N . THR A 1 138 ? -3.654 3.780 -3.834 1.00 86.06 138 THR A N 1
ATOM 1067 C CA . THR A 1 138 ? -2.295 3.230 -3.756 1.00 86.06 138 THR A CA 1
ATOM 1068 C C . THR A 1 138 ? -1.830 2.834 -5.156 1.00 86.06 138 THR A C 1
ATOM 1070 O O . THR A 1 138 ? -2.673 2.580 -6.008 1.00 86.06 138 THR A O 1
ATOM 1073 N N . GLY A 1 139 ? -0.521 2.774 -5.394 1.00 85.25 139 GLY A N 1
ATOM 1074 C CA . GLY A 1 139 ? 0.058 2.550 -6.720 1.00 85.25 139 GLY A CA 1
ATOM 1075 C C . GLY A 1 139 ? 0.818 3.778 -7.213 1.00 85.25 139 GLY A C 1
ATOM 1076 O O . GLY A 1 139 ? 1.289 4.564 -6.389 1.00 85.25 139 GLY A O 1
ATOM 1077 N N . ILE A 1 140 ? 0.930 3.921 -8.535 1.00 85.50 140 ILE A N 1
ATOM 1078 C CA . ILE A 1 140 ? 1.686 4.989 -9.204 1.00 85.50 140 ILE A CA 1
ATOM 1079 C C . ILE A 1 140 ? 0.759 5.722 -10.172 1.00 85.50 140 ILE A C 1
ATOM 1081 O O . ILE A 1 140 ? 0.138 5.101 -11.035 1.00 85.50 140 ILE A O 1
ATOM 1085 N N . ALA A 1 141 ? 0.637 7.036 -10.004 1.00 85.94 141 ALA A N 1
ATOM 1086 C CA . ALA A 1 141 ? -0.140 7.876 -10.908 1.00 85.94 141 ALA A CA 1
ATOM 1087 C C . ALA A 1 141 ? 0.594 8.053 -12.255 1.00 85.94 141 ALA A C 1
ATOM 1089 O O . ALA A 1 141 ? 1.822 7.959 -12.284 1.00 85.94 141 ALA A O 1
ATOM 1090 N N . PRO A 1 142 ? -0.123 8.327 -13.360 1.00 79.00 142 PRO A N 1
ATOM 1091 C CA . PRO A 1 142 ? -1.577 8.511 -13.440 1.00 79.00 142 PRO A CA 1
ATOM 1092 C C . PRO A 1 142 ? -2.382 7.205 -13.552 1.00 79.00 142 PRO A C 1
ATOM 1094 O O . PRO A 1 142 ? -3.479 7.127 -13.002 1.00 79.00 142 PRO A O 1
ATOM 1097 N N . ASP A 1 143 ? -1.839 6.170 -14.195 1.00 80.06 143 ASP A N 1
ATOM 1098 C CA . ASP A 1 143 ? -2.660 5.056 -14.696 1.00 80.06 143 ASP A CA 1
ATOM 1099 C C . ASP A 1 143 ? -2.815 3.882 -13.719 1.00 80.06 143 ASP A C 1
ATOM 1101 O O . ASP A 1 143 ? -3.774 3.115 -13.810 1.00 80.06 143 ASP A O 1
ATOM 1105 N N . ASN A 1 144 ? -1.913 3.742 -12.741 1.00 83.38 144 ASN A N 1
ATOM 1106 C CA . ASN A 1 144 ? -1.845 2.571 -11.860 1.00 83.38 144 ASN A CA 1
ATOM 1107 C C . ASN A 1 144 ? -2.332 2.851 -10.431 1.00 83.38 144 ASN A C 1
ATOM 1109 O O . ASN A 1 144 ? -1.950 2.147 -9.492 1.00 83.38 144 ASN A O 1
ATOM 1113 N N . CYS A 1 145 ? -3.172 3.870 -10.238 1.00 85.88 145 CYS A N 1
ATOM 1114 C CA . CYS A 1 145 ? -3.783 4.147 -8.942 1.00 85.88 145 CYS A CA 1
ATOM 1115 C C . CYS A 1 145 ? -5.002 3.249 -8.683 1.00 85.88 145 CYS A C 1
ATOM 1117 O O . CYS A 1 145 ? -5.964 3.217 -9.447 1.00 85.88 145 CYS A O 1
ATOM 1119 N N . VAL A 1 146 ? -4.987 2.547 -7.551 1.00 87.62 146 VAL A N 1
ATOM 1120 C CA . VAL A 1 146 ? -6.041 1.625 -7.114 1.00 87.62 146 VAL A CA 1
ATOM 1121 C C . VAL A 1 146 ? -6.648 2.103 -5.799 1.00 87.62 146 VAL A C 1
ATOM 1123 O O . VAL A 1 146 ? -5.932 2.421 -4.849 1.00 87.62 146 VAL A O 1
ATOM 1126 N N . ASP A 1 147 ? -7.979 2.108 -5.711 1.00 87.38 147 ASP A N 1
ATOM 1127 C CA . ASP A 1 147 ? -8.701 2.505 -4.500 1.00 87.38 147 ASP A CA 1
ATOM 1128 C C . ASP A 1 147 ? -8.388 1.596 -3.307 1.00 87.38 147 ASP A C 1
ATOM 1130 O O . ASP A 1 147 ? -8.541 0.369 -3.339 1.00 87.38 147 ASP A O 1
ATOM 1134 N N . LEU A 1 148 ? -8.022 2.217 -2.186 1.00 86.88 148 LEU A N 1
ATOM 1135 C CA . LEU A 1 148 ? -7.869 1.512 -0.925 1.00 86.88 148 LEU A CA 1
ATOM 1136 C C . LEU A 1 148 ? -9.247 1.131 -0.370 1.00 86.88 148 LEU A C 1
ATOM 1138 O O . LEU A 1 148 ? -10.160 1.960 -0.298 1.00 86.88 148 LEU A O 1
ATOM 1142 N N . PRO A 1 149 ? -9.413 -0.101 0.138 1.00 87.88 149 PRO A N 1
ATOM 1143 C CA . PRO A 1 149 ? -10.685 -0.524 0.700 1.00 87.88 149 PRO A CA 1
ATOM 1144 C C . PRO A 1 149 ? -11.051 0.315 1.931 1.00 87.88 149 PRO A C 1
ATOM 1146 O O . PRO A 1 149 ? -10.189 0.726 2.707 1.00 87.88 149 PRO A O 1
ATOM 1149 N N . ALA A 1 150 ? -12.346 0.509 2.182 1.00 88.75 150 ALA A N 1
ATOM 1150 C CA . ALA A 1 150 ? -12.802 1.201 3.387 1.00 88.75 150 ALA A CA 1
ATOM 1151 C C . ALA A 1 150 ? -12.388 0.452 4.670 1.00 88.75 150 ALA A C 1
ATOM 1153 O O . ALA A 1 150 ? -12.523 -0.774 4.773 1.00 88.75 150 ALA A O 1
ATOM 1154 N N . ILE A 1 151 ? -11.956 1.193 5.697 1.00 90.50 151 ILE A N 1
ATOM 1155 C CA . ILE A 1 151 ? -11.546 0.610 6.981 1.00 90.50 151 ILE A CA 1
ATOM 1156 C C . ILE A 1 151 ? -12.767 0.003 7.685 1.00 90.50 151 ILE A C 1
ATOM 1158 O O . ILE A 1 151 ? -13.729 0.697 8.027 1.00 90.50 151 ILE A O 1
ATOM 1162 N N . LYS A 1 152 ? -12.696 -1.297 7.984 1.00 91.94 152 LYS A N 1
ATOM 1163 C CA . LYS A 1 152 ? -13.715 -2.048 8.732 1.00 91.94 152 LYS A CA 1
ATOM 1164 C C . LYS A 1 152 ? -13.193 -2.426 10.115 1.00 91.94 152 LYS A C 1
ATOM 1166 O O . LYS A 1 152 ? -11.994 -2.442 10.376 1.00 91.94 152 LYS A O 1
ATOM 1171 N N . VAL A 1 153 ? -14.097 -2.744 11.042 1.00 93.69 153 VAL A N 1
ATOM 1172 C CA . VAL A 1 153 ? -13.694 -3.270 12.356 1.00 93.69 153 VAL A CA 1
ATOM 1173 C C . VAL A 1 153 ? -13.113 -4.671 12.166 1.00 93.69 153 VAL A C 1
ATOM 1175 O O . VAL A 1 153 ? -13.778 -5.539 11.611 1.00 93.69 153 VAL A O 1
ATOM 1178 N N . LYS A 1 154 ? -11.895 -4.893 12.662 1.00 94.69 154 LYS A N 1
ATOM 1179 C CA . LYS A 1 154 ? -11.218 -6.197 12.748 1.00 94.69 154 LYS A CA 1
ATOM 1180 C C . LYS A 1 154 ? -11.328 -6.809 14.144 1.00 94.69 154 LYS A C 1
ATOM 1182 O O . LYS A 1 154 ? -11.348 -8.026 14.288 1.00 94.69 154 LYS A O 1
ATOM 1187 N N . GLY A 1 155 ? -11.389 -5.978 15.186 1.00 93.50 155 GLY A N 1
ATOM 1188 C CA . GLY A 1 155 ? -11.386 -6.450 16.568 1.00 93.50 155 GLY A CA 1
ATOM 1189 C C . GLY A 1 155 ? -12.004 -5.465 17.550 1.00 93.50 155 GLY A C 1
ATOM 1190 O O . GLY A 1 155 ? -11.981 -4.251 17.352 1.00 93.50 155 GLY A O 1
ATOM 1191 N N . LEU A 1 156 ? -12.557 -6.006 18.635 1.00 96.62 156 LEU A N 1
ATOM 1192 C CA . LEU A 1 156 ? -13.161 -5.229 19.711 1.00 96.62 156 LEU A CA 1
ATOM 1193 C C . LEU A 1 156 ? -12.782 -5.832 21.064 1.00 96.62 156 LEU A C 1
ATOM 1195 O O . LEU A 1 156 ? -13.019 -7.016 21.307 1.00 96.62 156 LEU A O 1
ATOM 1199 N N . ARG A 1 157 ? -12.253 -5.019 21.980 1.00 96.69 157 ARG A N 1
ATOM 1200 C CA . ARG A 1 157 ? -11.886 -5.460 23.331 1.00 96.69 157 ARG A CA 1
ATOM 1201 C C . ARG A 1 157 ? -12.306 -4.449 24.384 1.00 96.69 157 ARG A C 1
ATOM 1203 O O . ARG A 1 157 ? -12.054 -3.259 24.247 1.00 96.69 157 ARG A O 1
ATOM 1210 N N . LEU A 1 158 ? -12.918 -4.933 25.458 1.00 96.69 158 LEU A N 1
ATOM 1211 C CA . LEU A 1 158 ? -13.331 -4.120 26.595 1.00 96.69 15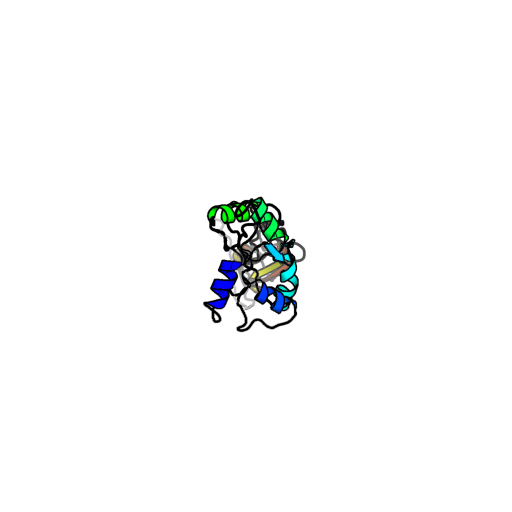8 LEU A CA 1
ATOM 1212 C C . LEU A 1 158 ? -12.501 -4.470 27.829 1.00 96.69 158 LEU A C 1
ATOM 1214 O O . LEU A 1 158 ? -12.480 -5.620 28.265 1.00 96.69 158 LEU A O 1
ATOM 1218 N N . SER A 1 159 ? -11.848 -3.464 28.403 1.00 95.38 159 SER A N 1
ATOM 1219 C CA . SER A 1 159 ? -10.931 -3.621 29.529 1.00 95.38 159 SER A CA 1
ATOM 1220 C C . SER A 1 159 ? -11.335 -2.744 30.720 1.00 95.38 159 SER A C 1
ATOM 1222 O O . SER A 1 159 ? -11.723 -1.590 30.532 1.00 95.38 159 SER A O 1
ATOM 1224 N N . PRO A 1 160 ? -11.217 -3.247 31.960 1.00 96.62 160 PRO A N 1
ATOM 1225 C CA . PRO A 1 160 ? -10.863 -4.625 32.309 1.00 96.62 160 PRO A CA 1
ATOM 1226 C C . PRO A 1 160 ? -12.004 -5.614 31.996 1.00 96.62 160 PRO A C 1
ATOM 1228 O O . PRO A 1 160 ? -13.177 -5.243 32.032 1.00 96.62 160 PRO A O 1
ATOM 1231 N N . ALA A 1 161 ? -11.676 -6.883 31.732 1.00 94.38 161 ALA A N 1
ATOM 1232 C CA . ALA A 1 161 ? -12.669 -7.929 31.443 1.00 94.38 161 ALA A CA 1
ATOM 1233 C C . ALA A 1 161 ? -13.538 -8.279 32.667 1.00 94.38 161 ALA A C 1
ATOM 1235 O O . ALA A 1 161 ? -14.722 -8.597 32.540 1.00 94.38 161 ALA A O 1
ATOM 1236 N N . LYS A 1 162 ? -12.963 -8.189 33.870 1.00 95.19 162 LYS A N 1
ATOM 1237 C CA . LYS A 1 162 ? -13.659 -8.341 35.151 1.00 95.19 162 LYS A CA 1
ATOM 1238 C C . LYS A 1 162 ? -13.306 -7.178 36.073 1.00 95.19 162 LYS A C 1
ATOM 1240 O O . LYS A 1 162 ? -12.219 -6.615 35.986 1.00 95.19 162 LYS A O 1
ATOM 1245 N N . GLY A 1 163 ? -14.205 -6.805 36.977 1.00 94.56 163 GLY A N 1
ATOM 1246 C CA . GLY A 1 163 ? -13.893 -5.760 37.949 1.00 94.56 163 GLY A CA 1
ATOM 1247 C C . GLY A 1 163 ? -14.938 -5.562 39.037 1.00 94.56 163 GLY A C 1
ATOM 1248 O O . GLY A 1 163 ? -15.969 -6.229 39.073 1.00 94.56 163 GLY A O 1
ATOM 1249 N N . LYS A 1 164 ? -14.658 -4.614 39.933 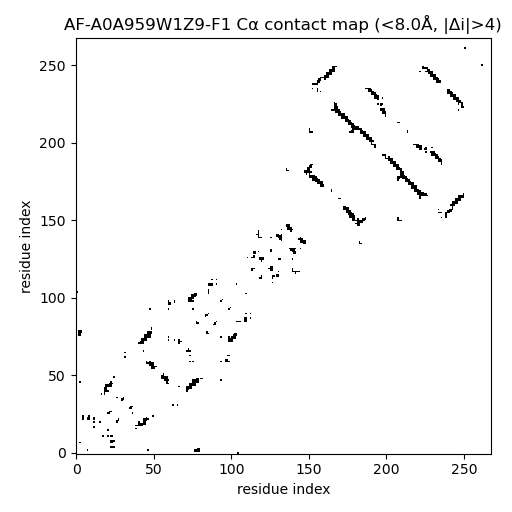1.00 94.44 164 LYS A N 1
ATOM 1250 C CA . LYS A 1 164 ? -15.571 -4.161 40.993 1.00 94.44 164 LYS A CA 1
ATOM 1251 C C . LYS A 1 164 ? -16.095 -2.754 40.676 1.00 94.44 164 LYS A C 1
ATOM 1253 O O . LYS A 1 164 ? -15.351 -1.947 40.112 1.00 94.44 164 LYS A O 1
ATOM 1258 N N . LEU A 1 165 ? -17.346 -2.468 41.023 1.00 93.88 165 LEU A N 1
ATOM 1259 C CA . LEU A 1 165 ? -17.983 -1.149 40.947 1.00 93.88 165 LEU A CA 1
ATOM 1260 C C . LEU A 1 165 ? -18.791 -0.926 42.229 1.00 93.88 165 LEU A C 1
ATOM 1262 O O . LEU A 1 165 ? -19.616 -1.757 42.588 1.00 93.88 165 LEU A O 1
ATOM 1266 N N . LYS A 1 166 ? -18.560 0.173 42.947 1.00 92.69 166 LYS A N 1
ATOM 1267 C CA . LYS A 1 166 ? -19.408 0.527 44.095 1.00 92.69 166 LYS A CA 1
ATOM 1268 C C . LYS A 1 166 ? -20.702 1.174 43.594 1.00 92.69 166 LYS A C 1
ATOM 1270 O O . LYS A 1 166 ? -20.669 2.002 42.682 1.00 92.69 166 LYS A O 1
ATOM 1275 N N . ALA A 1 167 ? -21.833 0.804 44.186 1.00 93.62 167 ALA A N 1
ATOM 1276 C CA . ALA A 1 167 ? -23.113 1.447 43.920 1.00 93.62 167 ALA A CA 1
ATOM 1277 C C . ALA A 1 167 ? -23.028 2.963 44.192 1.00 93.62 167 ALA A C 1
ATOM 1279 O O . ALA A 1 167 ? -22.309 3.418 45.078 1.00 93.62 167 ALA A O 1
ATOM 1280 N N . GLY A 1 168 ? -23.705 3.763 43.367 1.00 91.94 168 GLY A N 1
ATOM 1281 C CA . GLY A 1 168 ? -23.633 5.228 43.404 1.00 91.94 168 GLY A CA 1
ATOM 1282 C C . GLY A 1 168 ? -22.362 5.853 42.807 1.00 91.94 168 GLY A C 1
ATOM 1283 O O . GLY A 1 168 ? -22.323 7.073 42.651 1.00 91.94 168 GLY A O 1
ATOM 1284 N N . LYS A 1 169 ? -21.338 5.065 42.447 1.00 94.31 169 LYS A N 1
ATOM 1285 C CA . LYS A 1 169 ? -20.067 5.569 41.898 1.00 94.31 169 LYS A CA 1
ATOM 1286 C C . LYS A 1 169 ? -19.951 5.339 40.385 1.00 94.31 169 LYS A C 1
ATOM 1288 O O . LYS A 1 169 ? -20.701 4.568 39.775 1.00 94.31 169 LYS A O 1
ATOM 1293 N N . LYS A 1 170 ? -19.005 6.058 39.775 1.00 95.56 170 LYS A N 1
ATOM 1294 C CA . LYS A 1 170 ? -18.614 5.916 38.367 1.00 95.56 170 LYS A CA 1
ATOM 1295 C C . LYS A 1 170 ? -17.409 4.983 38.243 1.00 95.56 170 LYS A C 1
ATOM 1297 O O . LYS A 1 170 ? -16.629 4.843 39.181 1.00 95.56 170 LYS A O 1
ATOM 1302 N N . LYS A 1 171 ? -17.250 4.368 37.075 1.00 95.69 171 LYS A 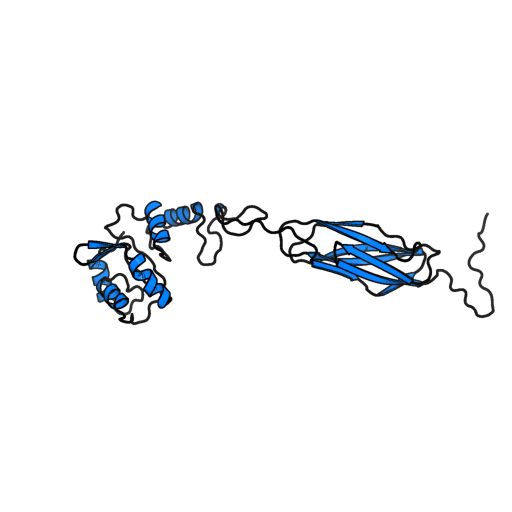N 1
ATOM 1303 C CA . LYS A 1 171 ? -16.037 3.646 36.678 1.00 95.69 171 LYS A CA 1
ATOM 1304 C C . LYS A 1 171 ? -15.798 3.832 35.190 1.00 95.69 171 LYS A C 1
ATOM 1306 O O . LYS A 1 171 ? -16.749 3.964 34.426 1.00 95.69 171 LYS A O 1
ATOM 1311 N N . VAL A 1 172 ? -14.533 3.852 34.795 1.00 96.75 172 VAL A N 1
ATOM 1312 C CA . VAL A 1 172 ? -14.12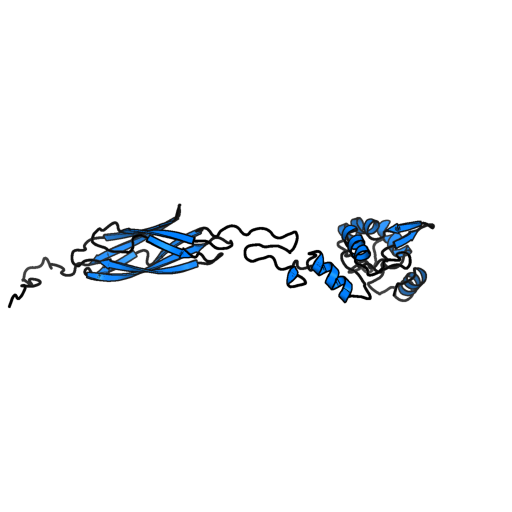9 3.971 33.395 1.00 96.75 172 VAL A CA 1
ATOM 1313 C C . VAL A 1 172 ? -13.709 2.597 32.885 1.00 96.75 172 VAL A C 1
ATOM 1315 O O . VAL A 1 172 ? -12.965 1.880 33.554 1.00 96.75 172 VAL A O 1
ATOM 1318 N N . LEU A 1 173 ? -14.223 2.229 31.717 1.00 96.56 173 LEU A N 1
ATOM 1319 C CA . LEU A 1 173 ? -13.797 1.077 30.934 1.00 96.56 173 LEU A CA 1
ATOM 1320 C C . LEU A 1 173 ? -13.058 1.586 29.696 1.00 96.56 173 LEU A C 1
ATOM 1322 O O . LEU A 1 173 ? -13.428 2.613 29.135 1.00 96.56 173 LEU A O 1
ATOM 1326 N N . THR A 1 174 ? -12.033 0.871 29.259 1.00 97.56 174 THR A N 1
ATOM 1327 C CA . THR A 1 174 ? -11.317 1.170 28.018 1.00 97.56 174 THR A CA 1
ATOM 1328 C C . THR A 1 174 ? -11.820 0.238 26.931 1.00 97.56 174 THR A C 1
ATOM 1330 O O . THR A 1 174 ? -11.74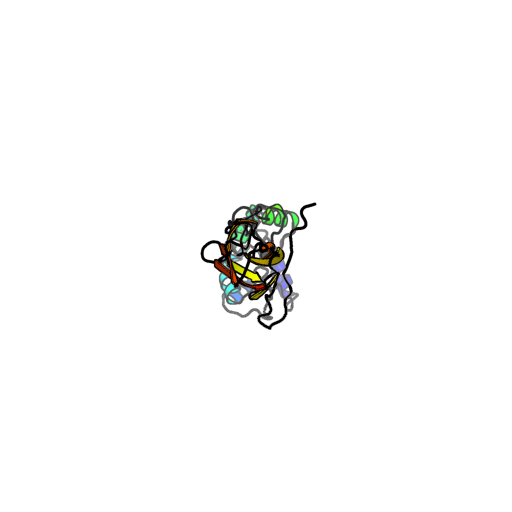1 -0.981 27.069 1.00 97.56 174 THR A O 1
ATOM 1333 N N . LEU A 1 175 ? -12.351 0.816 25.863 1.00 96.88 175 LEU A N 1
ATOM 1334 C CA . LEU A 1 175 ? -12.717 0.112 24.648 1.00 96.88 175 LEU A CA 1
ATOM 1335 C C . LEU A 1 175 ? -11.575 0.238 23.644 1.00 96.88 175 LEU A C 1
ATOM 1337 O O . LEU A 1 175 ? -11.285 1.338 23.186 1.00 96.88 175 LEU A O 1
ATOM 1341 N N . SER A 1 176 ? -10.963 -0.883 23.299 1.00 96.69 176 SER A N 1
ATOM 1342 C CA . SER A 1 176 ? -10.007 -0.991 22.204 1.00 96.69 176 SER A CA 1
ATOM 1343 C C . SER A 1 176 ? -10.730 -1.478 20.950 1.00 96.69 176 SER A C 1
ATOM 1345 O O . SER A 1 176 ? -11.450 -2.478 21.001 1.00 96.69 176 SER A O 1
ATOM 1347 N N . ILE A 1 177 ? -10.550 -0.770 19.842 1.00 96.19 177 ILE A N 1
ATOM 1348 C CA . ILE A 1 177 ? -11.187 -1.033 18.552 1.00 96.19 177 ILE A CA 1
ATOM 1349 C C . ILE A 1 177 ? -10.071 -1.124 17.521 1.00 96.19 177 ILE A C 1
ATOM 1351 O O . ILE A 1 177 ? -9.337 -0.158 17.338 1.00 96.19 177 ILE A O 1
ATOM 1355 N N . THR A 1 178 ? -9.927 -2.269 16.873 1.00 94.81 178 THR A N 1
ATOM 1356 C CA . THR A 1 178 ? -8.885 -2.503 15.867 1.00 94.81 178 THR A CA 1
ATOM 1357 C C . THR A 1 178 ? -9.516 -2.429 14.485 1.00 94.81 178 THR A C 1
ATOM 1359 O O . THR A 1 178 ? -10.518 -3.111 14.250 1.00 94.81 178 THR A O 1
ATOM 1362 N N . GLY A 1 179 ? -8.970 -1.590 13.602 1.00 93.88 179 GLY A N 1
ATOM 1363 C CA . GLY A 1 179 ? -9.384 -1.480 12.200 1.00 93.88 179 GLY A CA 1
ATOM 1364 C C . GLY A 1 179 ? -8.657 -2.476 11.291 1.00 93.88 179 GLY A C 1
ATOM 1365 O O . GLY A 1 179 ? -7.619 -3.021 11.665 1.00 93.88 179 GLY A O 1
ATOM 1366 N N . THR A 1 180 ? -9.208 -2.739 10.108 1.00 92.7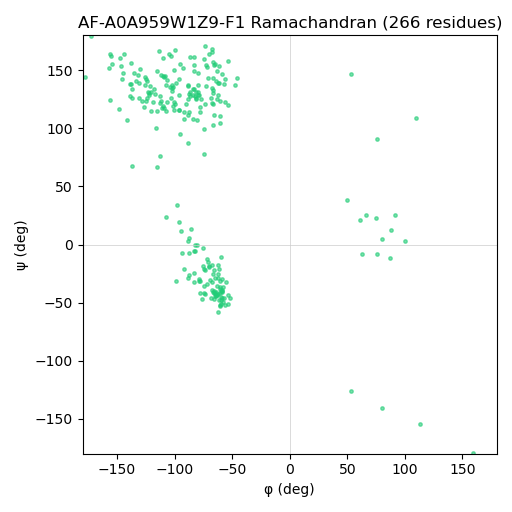5 180 THR A N 1
ATOM 1367 C CA . THR A 1 180 ? -8.463 -3.331 8.985 1.00 92.75 180 THR A CA 1
ATOM 1368 C C . THR A 1 180 ? -7.519 -2.296 8.367 1.00 92.75 180 THR A C 1
ATOM 1370 O O . THR A 1 180 ? -7.575 -1.113 8.711 1.00 92.75 180 THR A O 1
ATOM 1373 N N . ASN A 1 181 ? -6.648 -2.730 7.459 1.00 88.12 181 ASN A N 1
ATOM 1374 C CA . ASN A 1 181 ? -5.950 -1.802 6.571 1.00 88.12 181 ASN A CA 1
ATOM 1375 C C . ASN A 1 181 ? -6.965 -1.240 5.565 1.00 88.12 181 ASN A C 1
ATOM 1377 O O . ASN A 1 181 ? -7.906 -1.948 5.192 1.00 88.12 181 ASN A O 1
ATOM 1381 N N . GLY A 1 182 ? -6.824 0.032 5.205 1.00 87.25 182 GLY A N 1
ATOM 1382 C CA . GLY A 1 182 ? -7.742 0.709 4.296 1.00 87.25 182 GLY A CA 1
ATOM 1383 C C . GLY A 1 182 ? -7.704 2.229 4.413 1.00 87.25 182 GLY A C 1
ATOM 1384 O O . GLY A 1 182 ? -6.981 2.773 5.253 1.00 87.25 182 GLY A O 1
ATOM 1385 N N . TYR A 1 183 ? -8.532 2.910 3.625 1.00 82.50 183 TYR A N 1
ATOM 1386 C CA . TYR A 1 183 ? -8.654 4.364 3.646 1.00 82.50 183 TYR A CA 1
ATOM 1387 C C . TYR A 1 183 ? -10.017 4.814 4.155 1.00 82.50 183 TYR A C 1
ATOM 1389 O O . TYR A 1 183 ? -11.049 4.469 3.589 1.00 82.50 183 TYR A O 1
ATOM 1397 N N . LYS A 1 184 ? -9.990 5.608 5.237 1.00 83.69 184 LYS A N 1
ATOM 1398 C CA . LYS A 1 184 ? -11.149 6.144 5.971 1.00 83.69 184 LYS A CA 1
ATOM 1399 C C . LYS A 1 184 ? -12.159 5.062 6.409 1.00 83.69 184 LYS A C 1
ATOM 1401 O O . LYS A 1 184 ? -12.389 4.023 5.804 1.00 83.69 184 LYS A O 1
ATOM 1406 N N . GLY A 1 185 ? -12.788 5.269 7.556 1.00 87.88 185 GLY A N 1
ATOM 1407 C CA . GLY A 1 185 ? -13.822 4.344 8.009 1.00 87.88 185 GLY A CA 1
ATOM 1408 C C . GLY A 1 185 ? -14.439 4.785 9.310 1.00 87.88 185 GLY A C 1
ATOM 1409 O O . GLY A 1 185 ? -13.768 5.338 10.183 1.00 87.88 185 GLY A O 1
ATOM 1410 N N . ARG A 1 186 ? -15.741 4.552 9.443 1.00 93.00 186 ARG A N 1
ATOM 1411 C CA . ARG A 1 186 ? -16.488 4.859 10.659 1.00 93.00 186 ARG A CA 1
ATOM 1412 C C . ARG A 1 186 ? -17.127 3.594 11.188 1.00 93.00 186 ARG A C 1
ATOM 1414 O O . ARG A 1 186 ? -17.722 2.823 10.443 1.00 93.00 186 ARG A O 1
ATOM 1421 N N . ALA A 1 187 ? -17.035 3.406 12.496 1.00 93.69 187 ALA A N 1
ATOM 1422 C CA . ALA A 1 187 ? -17.713 2.320 13.178 1.00 93.69 187 ALA A CA 1
ATOM 1423 C C . ALA A 1 187 ? -18.632 2.864 14.261 1.00 93.69 187 ALA A C 1
ATOM 1425 O O . ALA A 1 187 ? -18.214 3.616 15.146 1.00 93.69 187 ALA A O 1
ATOM 1426 N N . THR A 1 188 ? -19.882 2.417 14.232 1.00 95.81 188 THR A N 1
ATOM 1427 C CA . THR A 1 188 ? -20.799 2.589 15.353 1.00 95.81 188 THR A CA 1
ATOM 1428 C C . THR A 1 188 ? -20.670 1.390 16.285 1.00 95.81 188 THR A C 1
ATOM 1430 O O . THR A 1 188 ? -20.898 0.239 15.903 1.00 95.81 188 THR A O 1
ATOM 1433 N N . ILE A 1 189 ? -20.307 1.662 17.535 1.00 96.88 189 ILE A N 1
ATOM 1434 C CA . ILE A 1 189 ? -20.233 0.670 18.601 1.00 96.88 189 ILE A CA 1
ATOM 1435 C C . ILE A 1 189 ? -21.480 0.803 19.463 1.00 96.88 189 ILE A C 1
ATOM 1437 O O . ILE A 1 189 ? -21.716 1.843 20.078 1.00 96.88 189 ILE A O 1
ATOM 1441 N N . ARG A 1 190 ? -22.270 -0.267 19.540 1.00 97.38 190 ARG A N 1
ATOM 1442 C CA . ARG A 1 190 ? -23.424 -0.363 20.439 1.00 97.38 190 ARG A CA 1
ATOM 1443 C C . ARG A 1 190 ? -22.970 -0.898 21.791 1.00 97.38 190 ARG A C 1
ATOM 1445 O O . ARG A 1 190 ? -22.181 -1.836 21.856 1.00 97.38 190 ARG A O 1
ATOM 1452 N N . LEU A 1 191 ? -23.480 -0.312 22.864 1.00 97.38 191 LEU A N 1
ATOM 1453 C CA . LEU A 1 191 ? -23.144 -0.637 24.243 1.00 97.38 191 LEU A CA 1
ATOM 1454 C C . LEU A 1 191 ? -24.416 -1.016 25.009 1.00 97.38 191 LEU A C 1
ATOM 1456 O O . LEU A 1 191 ? -25.414 -0.295 24.987 1.00 97.38 191 LEU A O 1
ATOM 1460 N N . LYS A 1 192 ? -24.379 -2.140 25.727 1.00 96.75 192 LYS A N 1
ATOM 1461 C CA . LYS A 1 192 ? -25.505 -2.652 26.521 1.00 96.75 192 LYS A CA 1
ATOM 1462 C C . LYS A 1 192 ? -25.035 -3.081 27.904 1.00 96.75 192 LYS A C 1
ATOM 1464 O O . LYS A 1 192 ? -23.979 -3.690 28.037 1.00 96.75 192 LYS A O 1
ATOM 1469 N N . SER A 1 193 ? -25.840 -2.812 28.928 1.00 96.75 193 SER A N 1
ATOM 1470 C CA . SER A 1 193 ? -25.669 -3.377 30.271 1.00 96.75 193 SER A CA 1
ATOM 1471 C C . SER A 1 193 ? -26.757 -4.413 30.530 1.00 96.75 193 SER A C 1
ATOM 1473 O O . SER A 1 193 ? -27.924 -4.163 30.236 1.00 96.75 193 SER A O 1
ATOM 1475 N N . SER A 1 194 ? -26.398 -5.553 31.121 1.00 96.69 194 SER A N 1
ATOM 1476 C CA . SER A 1 194 ? -27.380 -6.520 31.632 1.00 96.69 194 SER A CA 1
ATOM 1477 C C . SER A 1 194 ? -28.125 -6.017 32.875 1.00 96.69 194 SER A C 1
ATOM 1479 O O . SER A 1 194 ? -29.183 -6.537 33.207 1.00 96.69 194 SER A O 1
ATOM 1481 N N . ASN A 1 195 ? -27.580 -5.022 33.580 1.00 95.19 195 ASN A N 1
ATOM 1482 C CA . ASN A 1 195 ? -28.159 -4.469 34.799 1.00 95.19 195 ASN A CA 1
ATOM 1483 C C . ASN A 1 195 ? -28.741 -3.077 34.517 1.00 95.19 195 ASN A C 1
ATOM 1485 O O . ASN A 1 195 ? -27.990 -2.140 34.227 1.00 95.19 195 ASN A O 1
ATOM 1489 N N . ARG A 1 196 ? -30.069 -2.932 34.636 1.00 94.44 196 ARG A N 1
ATOM 1490 C CA . ARG A 1 196 ? -30.816 -1.683 34.361 1.00 94.44 196 ARG A CA 1
ATOM 1491 C C . ARG A 1 196 ? -30.407 -0.515 35.275 1.00 94.44 196 ARG A C 1
ATOM 1493 O O . ARG A 1 196 ? -30.603 0.651 34.916 1.00 94.44 196 ARG A O 1
ATOM 1500 N N . ASN A 1 197 ? -29.805 -0.825 36.427 1.00 95.38 197 ASN A N 1
ATOM 1501 C CA . ASN A 1 197 ? -29.286 0.130 37.408 1.00 95.38 197 ASN A CA 1
ATOM 1502 C C . ASN A 1 197 ? -27.830 0.557 37.136 1.00 95.38 197 ASN A C 1
ATOM 1504 O O . ASN A 1 197 ? -27.266 1.336 37.905 1.00 95.38 197 ASN A O 1
ATOM 1508 N N . VAL A 1 198 ? -27.212 0.087 36.048 1.00 96.56 198 VAL A N 1
ATOM 1509 C CA . VAL A 1 198 ? -25.927 0.598 35.551 1.00 96.56 198 VAL A CA 1
ATOM 1510 C C . VAL A 1 198 ? -26.170 1.359 34.254 1.00 96.56 198 VAL A C 1
ATOM 1512 O O . VAL A 1 198 ? -26.636 0.796 33.266 1.00 96.56 198 VAL A O 1
ATOM 1515 N N . LYS A 1 199 ? -25.872 2.658 34.274 1.00 95.94 199 LYS A N 1
ATOM 1516 C CA . LYS A 1 199 ? -26.099 3.595 33.173 1.00 95.94 199 LYS A CA 1
ATOM 1517 C C . LYS A 1 199 ? -24.811 3.820 32.382 1.00 95.94 199 LYS A C 1
ATOM 1519 O O . LYS A 1 199 ? -23.733 3.957 32.963 1.00 95.94 199 LYS A O 1
ATOM 1524 N N . LEU A 1 200 ? -24.950 3.866 31.062 1.00 96.56 200 LEU A N 1
ATOM 1525 C CA . LEU A 1 200 ? -23.895 4.112 30.084 1.00 96.56 200 LEU A CA 1
ATOM 1526 C C . LEU A 1 200 ? -24.509 4.683 28.799 1.00 96.56 200 LEU A C 1
ATOM 1528 O O . LEU A 1 200 ? -25.714 4.537 28.583 1.00 96.56 200 LEU A O 1
ATOM 1532 N N . LYS A 1 201 ? -23.687 5.299 27.942 1.00 95.12 201 LYS A N 1
ATOM 1533 C CA . LYS A 1 201 ? -24.109 5.663 26.580 1.00 95.12 201 LYS A CA 1
ATOM 1534 C C . LYS A 1 201 ? -24.483 4.395 25.809 1.00 95.12 201 LYS A C 1
ATOM 1536 O O . LYS A 1 201 ? -23.795 3.390 25.951 1.00 95.12 201 LYS A O 1
ATOM 1541 N N . LYS A 1 202 ? -25.558 4.439 25.016 1.00 95.25 202 LYS A N 1
ATOM 1542 C CA . LYS A 1 202 ? -26.048 3.283 24.238 1.00 95.25 202 LYS A CA 1
ATOM 1543 C C . LYS A 1 202 ? -25.242 3.040 22.961 1.00 95.25 202 LYS A C 1
ATOM 1545 O O . LYS A 1 202 ? -25.129 1.900 22.522 1.00 95.25 202 LYS A O 1
ATOM 1550 N N . SER A 1 203 ? -24.682 4.089 22.372 1.00 95.94 203 SER A N 1
ATOM 1551 C CA . SER A 1 203 ? -23.856 4.007 21.172 1.00 95.94 203 SER A CA 1
ATOM 1552 C C . SER A 1 203 ? -22.762 5.067 21.192 1.00 95.94 203 SER A C 1
ATOM 1554 O O . SER A 1 203 ? -22.887 6.104 21.848 1.00 95.94 203 SER A O 1
ATOM 1556 N N . ILE A 1 204 ? -21.672 4.775 20.490 1.00 95.31 204 ILE A N 1
ATOM 1557 C CA . ILE A 1 204 ? -20.610 5.724 20.160 1.00 95.31 204 ILE A CA 1
ATOM 1558 C C . ILE A 1 204 ? -20.201 5.496 18.705 1.00 95.31 204 ILE A C 1
ATOM 1560 O O . ILE A 1 204 ? -20.073 4.349 18.281 1.00 95.31 204 ILE A O 1
ATOM 1564 N N . THR A 1 205 ? -19.991 6.572 17.955 1.00 95.12 205 THR A N 1
ATOM 1565 C CA . THR A 1 205 ? -19.404 6.511 16.612 1.00 95.12 205 THR A CA 1
ATOM 1566 C C . THR A 1 205 ? -17.947 6.933 16.709 1.00 95.12 205 THR A C 1
ATOM 1568 O O . THR A 1 205 ? -17.623 7.888 17.418 1.00 95.12 205 THR A O 1
ATOM 1571 N N . VAL A 1 206 ? -17.065 6.186 16.054 1.00 94.06 206 VAL A N 1
ATOM 1572 C CA . VAL A 1 206 ? -15.628 6.467 16.019 1.00 94.06 206 VAL A CA 1
ATOM 1573 C C . VAL A 1 206 ? -15.107 6.406 14.590 1.00 94.06 206 VAL A C 1
ATOM 1575 O O . VAL A 1 206 ? -15.563 5.576 13.803 1.00 94.06 206 VAL A O 1
ATOM 1578 N N . ASN A 1 207 ? -14.128 7.255 14.288 1.00 94.12 207 ASN A N 1
ATOM 1579 C CA . ASN A 1 207 ? -13.307 7.123 13.091 1.00 94.12 207 ASN A CA 1
ATOM 1580 C C . ASN A 1 207 ? -12.252 6.045 13.359 1.00 94.12 207 ASN A C 1
ATOM 1582 O O . ASN A 1 207 ? -11.594 6.066 14.403 1.00 94.12 207 ASN A O 1
ATOM 1586 N N . LEU A 1 208 ? -12.146 5.070 12.464 1.00 92.88 208 LEU A N 1
ATOM 1587 C CA . LEU A 1 208 ? -11.175 3.990 12.557 1.00 92.88 208 LEU A CA 1
ATOM 1588 C C . LEU A 1 208 ? -9.826 4.441 11.998 1.00 92.88 208 LEU A C 1
ATOM 1590 O O . LEU A 1 208 ? -9.760 5.270 11.095 1.00 92.88 208 LEU A O 1
ATOM 1594 N N . LEU A 1 209 ? -8.759 3.872 12.554 1.00 89.56 209 LEU A N 1
ATOM 1595 C CA . LEU A 1 209 ? -7.391 4.079 12.094 1.00 89.56 209 LEU A CA 1
ATOM 1596 C C . LEU A 1 209 ? -6.950 2.841 11.309 1.00 89.56 209 LEU A C 1
ATOM 1598 O O . LEU A 1 209 ? -7.194 1.721 11.768 1.00 89.56 209 LEU A O 1
ATOM 1602 N N . SER A 1 210 ? -6.308 3.046 10.157 1.00 90.62 210 SER A N 1
ATOM 1603 C CA . SER A 1 210 ? -5.835 1.962 9.285 1.00 90.62 210 SER A CA 1
ATOM 1604 C C . SER A 1 210 ? -4.830 1.087 10.033 1.00 90.62 210 SER A C 1
ATOM 1606 O O . SER A 1 210 ? -3.879 1.608 10.619 1.00 90.62 210 SER A O 1
ATOM 1608 N N . GLY A 1 211 ? -5.104 -0.217 10.123 1.00 89.00 211 GLY A N 1
ATOM 1609 C CA . GLY A 1 211 ? -4.259 -1.225 10.785 1.00 89.00 211 GLY A CA 1
ATOM 1610 C C . GLY A 1 211 ? -4.037 -1.052 12.298 1.00 89.00 211 GLY A C 1
ATOM 1611 O O . GLY A 1 211 ? -3.490 -1.937 12.956 1.00 89.00 211 GLY A O 1
ATOM 1612 N N . LYS A 1 212 ? -4.470 0.067 12.891 1.00 91.50 212 LYS A N 1
ATOM 1613 C CA . LYS A 1 212 ? -4.161 0.450 14.274 1.00 91.50 212 LYS A CA 1
ATOM 1614 C C . LYS A 1 212 ? -5.339 0.208 15.215 1.00 91.50 212 LYS A C 1
ATOM 1616 O O . LYS A 1 212 ? -6.501 0.060 14.828 1.00 91.50 212 LYS A O 1
ATOM 1621 N N . THR A 1 213 ? -5.022 0.169 16.509 1.00 94.31 213 THR A N 1
ATOM 1622 C CA . THR A 1 213 ? -6.017 0.026 17.576 1.00 94.31 213 THR A CA 1
ATOM 1623 C C . THR A 1 213 ? -6.315 1.372 18.228 1.00 94.31 213 THR A C 1
ATOM 1625 O O . THR A 1 213 ? -5.472 1.941 18.918 1.00 94.31 213 THR A O 1
ATOM 1628 N N . LEU A 1 214 ? -7.551 1.843 18.085 1.00 94.88 214 LEU A N 1
ATOM 1629 C CA . LEU A 1 214 ? -8.075 3.012 18.781 1.00 94.88 214 LEU A CA 1
ATOM 1630 C C . LEU A 1 214 ? -8.524 2.633 20.198 1.00 94.88 214 LEU A C 1
ATOM 1632 O O . LEU A 1 214 ? -9.296 1.692 20.379 1.00 94.88 214 LEU A O 1
ATOM 1636 N N . LYS A 1 215 ? -8.107 3.401 21.210 1.00 95.94 215 LYS A N 1
ATOM 1637 C CA . LYS A 1 215 ? -8.573 3.248 22.598 1.00 95.94 215 LYS A CA 1
ATOM 1638 C C . LYS A 1 215 ? -9.529 4.384 22.965 1.00 95.94 215 LYS A C 1
ATOM 1640 O O . LYS A 1 215 ? -9.154 5.551 22.935 1.00 95.94 215 LYS A O 1
ATOM 1645 N N . LYS A 1 216 ? -10.756 4.057 23.377 1.00 96.06 216 LYS A N 1
ATOM 1646 C CA . LYS A 1 216 ? -11.764 5.021 23.845 1.00 96.06 216 LYS A CA 1
ATOM 1647 C C . LYS A 1 216 ? -12.187 4.718 25.279 1.00 96.06 216 LYS A C 1
ATOM 1649 O O . LYS A 1 216 ? -12.546 3.591 25.612 1.00 96.06 216 LYS A O 1
ATOM 1654 N N . LYS A 1 217 ? -12.190 5.739 26.135 1.00 96.62 217 LYS A N 1
ATOM 1655 C CA . LYS A 1 217 ? -12.695 5.635 27.510 1.00 96.62 217 LYS A CA 1
ATOM 1656 C C . LYS A 1 217 ? -14.226 5.710 27.518 1.00 96.62 217 LYS A C 1
ATOM 1658 O O . LYS A 1 217 ? -14.814 6.634 26.962 1.00 96.62 217 LYS A O 1
ATOM 1663 N N . ILE A 1 218 ? -14.867 4.746 28.170 1.00 96.25 218 ILE A N 1
ATOM 1664 C CA . ILE A 1 218 ? -16.314 4.662 28.381 1.00 96.25 218 ILE A CA 1
ATOM 1665 C C . ILE A 1 218 ? -16.583 4.775 29.875 1.00 96.25 218 ILE A C 1
ATOM 1667 O O . ILE A 1 218 ? -16.233 3.889 30.654 1.00 96.25 218 ILE A O 1
ATOM 1671 N N . THR A 1 219 ? -17.257 5.844 30.279 1.00 96.25 219 THR A N 1
ATOM 1672 C CA . THR A 1 219 ? -17.681 6.023 31.668 1.00 96.25 219 THR A CA 1
ATOM 1673 C C . THR A 1 219 ? -19.027 5.351 31.896 1.00 96.25 219 THR A C 1
ATOM 1675 O O . THR A 1 219 ? -20.003 5.622 31.197 1.00 96.25 219 THR A O 1
ATOM 1678 N N . ILE A 1 220 ? -19.090 4.503 32.915 1.00 96.31 220 ILE A N 1
ATOM 1679 C CA . ILE A 1 220 ? -20.314 3.865 33.392 1.00 96.31 220 ILE A CA 1
ATOM 1680 C C . ILE A 1 220 ? -20.630 4.344 34.811 1.00 96.31 220 ILE A C 1
ATOM 1682 O O . ILE A 1 220 ? -19.727 4.650 35.594 1.00 96.31 220 ILE A O 1
ATOM 1686 N N . ARG A 1 221 ? -21.914 4.401 35.167 1.00 96.31 221 ARG A N 1
ATOM 1687 C CA . ARG A 1 221 ? -22.380 4.825 36.495 1.00 96.31 221 ARG A CA 1
ATOM 1688 C C . ARG A 1 221 ? -23.337 3.797 37.074 1.00 96.31 221 ARG A C 1
ATOM 1690 O O . ARG A 1 221 ? -24.367 3.512 36.472 1.00 96.31 221 ARG A O 1
ATOM 1697 N N . ALA A 1 222 ? -23.033 3.280 38.260 1.00 96.00 222 ALA A N 1
ATOM 1698 C CA . ALA A 1 222 ? -23.999 2.505 39.030 1.00 96.00 222 ALA A CA 1
ATOM 1699 C C . ALA A 1 222 ? -24.895 3.454 39.835 1.00 96.00 222 ALA A C 1
ATOM 1701 O O . ALA A 1 222 ? -24.399 4.371 40.491 1.00 96.00 222 ALA A O 1
ATOM 1702 N N . THR A 1 223 ? -26.211 3.242 39.821 1.00 95.44 223 THR A N 1
ATOM 1703 C CA . THR A 1 223 ? -27.116 3.945 40.744 1.00 95.44 223 THR A CA 1
ATOM 1704 C C . THR A 1 223 ? -26.902 3.444 42.177 1.00 95.44 223 THR A C 1
ATOM 1706 O O . THR A 1 223 ? -26.293 2.394 42.395 1.00 95.44 223 THR A O 1
ATOM 1709 N N . ARG A 1 224 ? -27.392 4.174 43.189 1.00 91.62 224 ARG A N 1
ATOM 1710 C CA . ARG A 1 224 ? -27.305 3.735 44.599 1.00 91.62 224 ARG A CA 1
ATOM 1711 C C . ARG A 1 224 ? -28.060 2.418 44.859 1.00 91.62 224 ARG A C 1
ATOM 1713 O O . ARG A 1 224 ? -27.687 1.672 45.757 1.00 91.62 224 ARG A O 1
ATOM 1720 N N . LYS A 1 225 ? -29.073 2.112 44.036 1.00 90.75 225 LYS A N 1
ATOM 1721 C CA . LYS A 1 225 ? -29.882 0.879 44.087 1.00 90.75 225 LYS A CA 1
ATOM 1722 C C . LYS A 1 225 ? -29.230 -0.311 43.363 1.00 90.75 225 LYS A C 1
ATOM 1724 O O . LYS A 1 225 ? -29.758 -1.417 43.405 1.00 90.75 225 LYS A O 1
ATOM 1729 N N . ALA A 1 226 ? -28.103 -0.107 42.680 1.00 92.56 226 ALA A N 1
ATOM 1730 C CA . ALA A 1 226 ? -27.441 -1.164 41.925 1.00 92.56 226 ALA A CA 1
ATOM 1731 C C . ALA A 1 226 ? -26.880 -2.257 42.857 1.00 92.56 226 ALA A C 1
ATOM 1733 O O . ALA A 1 226 ? -26.210 -1.961 43.847 1.00 92.56 226 ALA A O 1
ATOM 1734 N N . ARG A 1 227 ? -27.133 -3.527 42.524 1.00 91.62 227 ARG A N 1
ATOM 1735 C CA . ARG A 1 227 ? -26.649 -4.723 43.239 1.00 91.62 227 ARG A CA 1
ATOM 1736 C C . ARG A 1 227 ? -26.329 -5.840 42.237 1.00 91.62 227 ARG A C 1
ATOM 1738 O O . ARG A 1 227 ? -26.761 -5.773 41.085 1.00 91.62 227 ARG A O 1
ATOM 1745 N N . GLY A 1 228 ? -25.586 -6.857 42.673 1.00 92.94 228 GLY A N 1
ATOM 1746 C CA . GLY A 1 228 ? -25.304 -8.059 41.879 1.00 92.94 228 GLY A CA 1
ATOM 1747 C C . GLY A 1 228 ? -24.192 -7.871 40.843 1.00 92.94 228 GLY A C 1
ATOM 1748 O O . GLY A 1 228 ? -23.180 -7.229 41.115 1.00 92.94 228 GLY A O 1
ATOM 1749 N N . LYS A 1 229 ? -24.352 -8.456 39.650 1.00 94.75 229 LYS A N 1
ATOM 1750 C CA . LYS A 1 229 ? -23.381 -8.364 38.544 1.00 94.75 229 LYS A CA 1
ATOM 1751 C C . LYS A 1 229 ? -23.941 -7.509 37.401 1.00 94.75 229 LYS A C 1
ATOM 1753 O O . LYS A 1 229 ? -25.135 -7.542 37.112 1.00 94.75 229 LYS A O 1
ATOM 1758 N N . ALA A 1 230 ? -23.076 -6.756 36.732 1.00 96.38 230 ALA A N 1
ATOM 1759 C CA . ALA A 1 230 ? -23.384 -6.045 35.495 1.00 96.38 230 ALA A CA 1
ATOM 1760 C C . ALA A 1 230 ? -22.450 -6.518 34.383 1.00 96.38 230 ALA A C 1
ATOM 1762 O O . ALA A 1 230 ? -21.241 -6.301 34.446 1.00 96.38 230 ALA A O 1
ATOM 1763 N N . LYS A 1 231 ? -23.013 -7.164 33.361 1.00 97.62 231 LYS A N 1
ATOM 1764 C CA . LYS A 1 231 ? -22.307 -7.536 32.135 1.00 97.62 231 LYS A CA 1
ATOM 1765 C C . LYS A 1 231 ? -22.489 -6.407 31.125 1.00 97.62 231 LYS A C 1
ATOM 1767 O O . LYS A 1 231 ? -23.585 -6.206 30.602 1.00 97.62 231 LYS A O 1
ATOM 1772 N N . ILE A 1 232 ? -21.419 -5.662 30.885 1.00 97.56 232 ILE A N 1
ATOM 1773 C CA . ILE A 1 232 ? -21.338 -4.625 29.860 1.00 97.56 232 ILE A CA 1
ATOM 1774 C C . ILE A 1 232 ? -20.883 -5.285 28.566 1.00 97.56 232 ILE A C 1
ATOM 1776 O O . ILE A 1 232 ? -19.858 -5.958 28.548 1.00 97.56 232 ILE A O 1
ATOM 1780 N N . THR A 1 233 ? -21.648 -5.118 27.495 1.00 97.25 233 THR A N 1
ATOM 1781 C CA . THR A 1 233 ? -21.346 -5.660 26.168 1.00 97.25 233 THR A CA 1
ATOM 1782 C C . THR A 1 233 ? -21.152 -4.508 25.201 1.00 97.25 233 THR A C 1
ATOM 1784 O O . THR A 1 233 ? -22.017 -3.638 25.128 1.00 97.25 233 THR A O 1
ATOM 1787 N N . ALA A 1 234 ? -20.048 -4.519 24.461 1.00 97.38 234 ALA A N 1
ATOM 1788 C CA . ALA A 1 234 ? -19.864 -3.695 23.278 1.00 97.38 234 ALA A CA 1
ATOM 1789 C C . ALA A 1 234 ? -19.956 -4.563 22.026 1.00 97.38 234 ALA A C 1
ATOM 1791 O O . ALA A 1 234 ? -19.474 -5.698 22.027 1.00 97.38 234 ALA A O 1
ATOM 1792 N N . SER A 1 235 ? -20.570 -4.036 20.973 1.00 96.69 235 SER A N 1
ATOM 1793 C CA . SER A 1 235 ? -20.748 -4.751 19.712 1.00 96.69 235 SER A CA 1
ATOM 1794 C C . SER A 1 235 ? -20.666 -3.827 18.505 1.00 96.69 235 SER A C 1
ATOM 1796 O O . SER A 1 235 ? -21.212 -2.723 18.546 1.00 96.69 235 SER A O 1
ATOM 1798 N N . SER A 1 236 ? -20.057 -4.313 17.427 1.00 95.75 236 SER A N 1
ATOM 1799 C CA . SER A 1 236 ? -20.047 -3.674 16.108 1.00 95.75 236 SER A CA 1
ATOM 1800 C C . SER A 1 236 ? -19.995 -4.759 15.032 1.00 95.75 236 SER A C 1
ATOM 1802 O O . SER A 1 236 ? -19.059 -5.560 15.010 1.00 95.75 236 SER A O 1
ATOM 1804 N N . GLY A 1 237 ? -21.042 -4.852 14.207 1.00 91.62 237 GLY A N 1
ATOM 1805 C CA . GLY A 1 237 ? -21.238 -5.982 13.293 1.00 91.62 237 GLY A CA 1
ATOM 1806 C C . GLY A 1 237 ? -21.172 -7.331 14.024 1.00 91.62 237 GLY A C 1
ATOM 1807 O O . GLY A 1 237 ? -21.844 -7.533 15.042 1.00 91.62 237 GLY A O 1
ATOM 1808 N N . LYS A 1 238 ? -20.309 -8.231 13.536 1.00 92.56 238 LYS A N 1
ATOM 1809 C CA . LYS A 1 238 ? -20.060 -9.552 14.139 1.00 92.56 238 LYS A CA 1
ATOM 1810 C C . LYS A 1 238 ? -19.212 -9.516 15.417 1.00 92.56 238 LYS A C 1
ATOM 1812 O O . LYS A 1 238 ? -19.251 -10.456 16.207 1.00 92.56 238 LYS A O 1
ATOM 1817 N N . PHE A 1 239 ? -18.474 -8.434 15.669 1.00 96.06 239 PHE A N 1
ATOM 1818 C CA . PHE A 1 239 ? -17.541 -8.361 16.792 1.00 96.06 239 PHE A CA 1
ATOM 1819 C C . PHE A 1 239 ? -18.249 -7.984 18.084 1.00 96.06 239 PHE A C 1
ATOM 1821 O O . PHE A 1 239 ? -19.045 -7.041 18.135 1.00 96.06 239 PHE A O 1
ATOM 1828 N N . ARG A 1 240 ? -17.937 -8.714 19.157 1.00 95.69 240 ARG A N 1
ATOM 1829 C CA . ARG A 1 240 ? -18.519 -8.505 20.482 1.00 95.69 240 ARG A CA 1
ATOM 1830 C C . ARG A 1 240 ? -17.449 -8.632 21.552 1.00 95.69 240 ARG A C 1
ATOM 1832 O O . ARG A 1 240 ? -16.648 -9.557 21.532 1.00 95.69 240 ARG A O 1
ATOM 1839 N N . SER A 1 241 ? -17.486 -7.737 22.531 1.00 97.06 241 SER A N 1
ATOM 1840 C CA . SER A 1 241 ? -16.627 -7.807 23.710 1.00 97.06 241 SER A CA 1
ATOM 1841 C C . SER A 1 241 ? -17.421 -7.539 24.975 1.00 97.06 241 SER A C 1
ATOM 1843 O O . SER A 1 241 ? -18.402 -6.792 24.960 1.00 97.06 241 SER A O 1
ATOM 1845 N N . ARG A 1 242 ? -17.026 -8.174 26.079 1.00 96.56 242 ARG A N 1
ATOM 1846 C CA . ARG A 1 242 ? -17.773 -8.144 27.338 1.00 96.56 242 ARG A CA 1
ATOM 1847 C C . ARG A 1 242 ? -16.856 -7.802 28.504 1.00 96.56 242 ARG A C 1
ATOM 1849 O O . ARG A 1 242 ? -15.763 -8.342 28.618 1.00 96.56 242 ARG A O 1
ATOM 1856 N N . SER A 1 243 ? -17.357 -6.970 29.409 1.00 97.06 243 SER A N 1
ATOM 1857 C CA . SER A 1 243 ? -16.774 -6.725 30.727 1.00 97.06 243 SER A CA 1
ATOM 1858 C C . SER A 1 243 ? -17.807 -7.047 31.801 1.00 97.06 243 SER A C 1
ATOM 1860 O O . SER A 1 243 ? -18.956 -6.618 31.711 1.00 97.06 243 SER A O 1
ATOM 1862 N N . THR A 1 244 ? -17.430 -7.828 32.811 1.00 97.31 244 THR A N 1
ATOM 1863 C CA . THR A 1 244 ? -18.322 -8.210 33.912 1.00 97.31 244 THR A CA 1
ATOM 1864 C C . THR A 1 244 ? -17.898 -7.531 35.205 1.00 97.31 244 THR A C 1
ATOM 1866 O O . THR A 1 244 ? -16.803 -7.749 35.717 1.00 97.31 244 THR A O 1
ATOM 1869 N N . LEU A 1 245 ? -18.790 -6.725 35.770 1.00 96.44 245 LEU A N 1
ATOM 1870 C CA . LEU A 1 245 ? -18.532 -5.957 36.978 1.00 96.44 245 LEU A CA 1
ATOM 1871 C C . LEU A 1 245 ? -19.378 -6.468 38.138 1.00 96.44 245 LEU A C 1
ATOM 1873 O O . LEU A 1 245 ? -20.598 -6.562 38.036 1.00 96.44 245 LEU A O 1
ATOM 1877 N N . SER A 1 246 ? -18.726 -6.767 39.254 1.00 95.56 246 SER A N 1
ATOM 1878 C CA . SER A 1 246 ? -19.379 -7.043 40.532 1.00 95.56 246 SER A CA 1
ATOM 1879 C C . SER A 1 246 ? -19.726 -5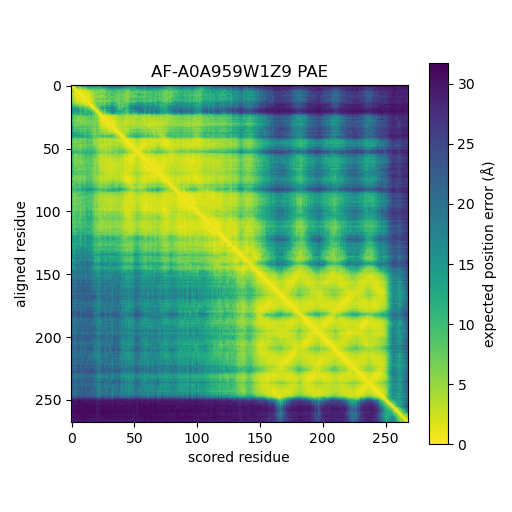.726 41.226 1.00 95.56 246 SER A C 1
ATOM 1881 O O . SER A 1 246 ? -18.864 -4.860 41.406 1.00 95.56 246 SER A O 1
ATOM 1883 N N . ILE A 1 247 ? -20.998 -5.555 41.582 1.00 94.62 247 ILE A N 1
ATOM 1884 C CA . ILE A 1 247 ? -21.506 -4.339 42.209 1.00 94.62 247 ILE A CA 1
ATOM 1885 C C . ILE A 1 247 ? -21.535 -4.529 43.722 1.00 94.62 247 ILE A C 1
ATOM 1887 O O . ILE A 1 247 ? -22.296 -5.350 44.234 1.00 94.62 247 ILE A O 1
ATOM 1891 N N . LYS A 1 248 ? -20.731 -3.739 44.436 1.00 89.50 248 LYS A N 1
ATOM 1892 C CA . LYS A 1 248 ? -20.781 -3.665 45.901 1.00 89.50 248 LYS A CA 1
ATOM 1893 C C . LYS A 1 248 ? -21.867 -2.674 46.325 1.00 89.50 248 LYS A C 1
ATOM 1895 O O . LYS A 1 248 ? -21.884 -1.549 45.820 1.00 89.50 248 LYS A O 1
ATOM 1900 N N . SER A 1 249 ? -22.763 -3.089 47.221 1.00 84.06 249 SER A N 1
ATOM 1901 C CA . SER A 1 249 ? -23.822 -2.231 47.765 1.00 84.06 249 SER A CA 1
ATOM 1902 C C . SER A 1 249 ? -23.243 -1.074 48.587 1.00 84.06 249 SER A C 1
ATOM 1904 O O . SER A 1 249 ? -22.122 -1.155 49.083 1.00 84.06 249 SER A O 1
ATOM 1906 N N . VAL A 1 250 ? -24.008 0.018 48.707 1.00 76.69 250 VAL A N 1
ATOM 1907 C CA . VAL A 1 250 ? -23.615 1.194 49.510 1.00 76.69 250 VAL A CA 1
ATOM 1908 C C . VAL A 1 250 ? -23.684 0.896 51.013 1.00 76.69 250 VAL A C 1
ATOM 1910 O O . VAL A 1 250 ? -22.821 1.354 51.745 1.00 76.69 250 VAL A O 1
ATOM 1913 N N . CYS A 1 251 ? -24.638 0.067 51.449 1.00 58.03 251 CYS A N 1
ATOM 1914 C CA . CYS A 1 251 ? -24.670 -0.505 52.795 1.00 58.03 251 CYS A CA 1
ATOM 1915 C C . CYS A 1 251 ? -24.599 -2.032 52.677 1.00 58.03 251 CYS A C 1
ATOM 1917 O O . CYS A 1 251 ? -25.426 -2.653 51.997 1.00 58.03 251 CYS A O 1
ATOM 1919 N N . SER A 1 252 ? -23.602 -2.655 53.300 1.00 50.53 252 SER A N 1
ATOM 1920 C CA . SER A 1 252 ? -23.697 -4.061 53.682 1.00 50.53 252 SER A CA 1
ATOM 1921 C C . SER A 1 252 ? -24.508 -4.094 54.970 1.00 50.53 252 SER A C 1
ATOM 1923 O O . SER A 1 252 ? -23.996 -3.690 56.009 1.00 50.53 252 SER A O 1
ATOM 1925 N N . LYS A 1 253 ? -25.769 -4.543 54.932 1.00 46.00 253 LYS A N 1
ATOM 1926 C CA . LYS A 1 253 ? -26.401 -5.009 56.173 1.00 46.00 253 LYS A CA 1
ATOM 1927 C C . LYS A 1 253 ? -25.535 -6.175 56.655 1.00 46.00 253 LYS A C 1
ATOM 1929 O O . LYS A 1 253 ? -25.552 -7.231 56.026 1.00 46.00 253 LYS A O 1
ATOM 1934 N N . LYS A 1 254 ? -24.718 -5.961 57.688 1.00 41.28 254 LYS A N 1
ATOM 1935 C CA . LYS A 1 254 ? -24.034 -7.047 58.389 1.00 41.28 254 LYS A CA 1
ATOM 1936 C C . LYS A 1 254 ? -25.159 -7.855 59.047 1.00 41.28 254 LYS A C 1
ATOM 1938 O O . LYS A 1 254 ? -25.876 -7.326 59.889 1.00 41.28 254 LYS A O 1
ATOM 1943 N N . LYS A 1 255 ? -25.403 -9.087 58.589 1.00 42.94 255 LYS A N 1
ATOM 1944 C CA . LYS A 1 255 ? -26.202 -10.064 59.344 1.00 42.94 255 LYS A CA 1
ATOM 1945 C C . LYS A 1 255 ? -25.305 -10.556 60.484 1.00 42.94 255 LYS A C 1
ATOM 1947 O O . LYS A 1 255 ? -24.660 -11.585 60.372 1.00 42.94 255 LYS A O 1
ATOM 1952 N N . SER A 1 256 ? -25.180 -9.747 61.520 1.00 42.38 256 SER A N 1
ATOM 1953 C CA . SER A 1 256 ? -24.615 -10.117 62.816 1.00 42.38 256 SER A CA 1
ATOM 1954 C C . SER A 1 256 ? -25.222 -9.130 63.799 1.00 42.38 256 SER A C 1
ATOM 1956 O O . SER A 1 256 ? -25.174 -7.931 63.524 1.00 42.38 256 SER A O 1
ATOM 1958 N N . GLY A 1 257 ? -25.878 -9.640 64.841 1.00 46.25 257 GLY A N 1
ATOM 1959 C CA . GLY A 1 257 ? -26.678 -8.866 65.789 1.00 46.25 257 GLY A CA 1
ATOM 1960 C C . GLY A 1 257 ? -25.994 -7.583 66.269 1.00 46.25 257 GLY A C 1
ATOM 1961 O O . GLY A 1 257 ? -24.779 -7.545 66.442 1.00 46.25 257 GLY A O 1
ATOM 1962 N N . GLY A 1 258 ? -26.794 -6.534 66.454 1.00 44.12 258 GLY A N 1
ATOM 1963 C CA . GLY A 1 258 ? -26.338 -5.217 66.903 1.00 44.12 258 GLY A CA 1
ATOM 1964 C C . GLY A 1 258 ? -26.424 -4.177 65.791 1.00 44.12 258 GLY A C 1
ATOM 1965 O O . GLY A 1 258 ? -25.706 -4.232 64.797 1.00 44.12 258 GLY A O 1
ATOM 1966 N N . GLY A 1 259 ? -27.380 -3.263 65.929 1.00 46.78 259 GLY A N 1
ATOM 1967 C CA . GLY A 1 259 ? -27.831 -2.358 64.882 1.00 46.78 259 GLY A CA 1
ATOM 1968 C C . GLY A 1 259 ? -26.783 -1.362 64.386 1.00 46.78 259 GLY A C 1
ATOM 1969 O O . GLY A 1 259 ? -26.086 -0.713 65.155 1.00 46.78 259 GLY A O 1
ATOM 1970 N N . GLN A 1 260 ? -26.794 -1.134 63.074 1.00 38.66 260 GLN A N 1
ATOM 1971 C CA . GLN A 1 260 ? -26.536 0.198 62.541 1.00 38.66 260 GLN A CA 1
ATOM 1972 C C . GLN A 1 260 ? -27.456 0.440 61.342 1.00 38.66 260 GLN A C 1
ATOM 1974 O O . GLN A 1 260 ? -27.337 -0.168 60.273 1.00 38.66 260 GLN A O 1
ATOM 1979 N N . VAL A 1 261 ? -28.452 1.292 61.578 1.00 46.62 261 VAL A N 1
ATOM 1980 C CA . VAL A 1 261 ? -29.460 1.718 60.609 1.00 46.62 261 VAL A CA 1
ATOM 1981 C C . VAL A 1 261 ? -28.817 2.766 59.705 1.00 46.62 261 VAL A C 1
ATOM 1983 O O . VAL A 1 261 ? -28.461 3.852 60.150 1.00 46.62 261 VAL A O 1
ATOM 1986 N N . CYS A 1 262 ? -28.653 2.445 58.421 1.00 49.66 262 CYS A N 1
ATOM 1987 C CA . CYS A 1 262 ? -28.274 3.441 57.423 1.00 49.66 262 CYS A CA 1
ATOM 1988 C C . CYS A 1 262 ? -29.420 4.456 57.252 1.00 49.66 262 CYS A C 1
ATOM 1990 O O . CYS A 1 262 ? -30.385 4.158 56.554 1.00 49.66 262 CYS A O 1
ATOM 1992 N N . GLY A 1 263 ? -29.262 5.642 57.847 1.00 44.44 263 GLY A N 1
ATOM 1993 C CA . GLY A 1 263 ? -29.919 6.895 57.464 1.00 44.44 263 GLY A CA 1
ATOM 1994 C C . GLY A 1 263 ? -31.391 7.034 57.848 1.00 44.44 263 GLY A C 1
ATOM 1995 O O . GLY A 1 263 ? -32.267 6.755 57.033 1.00 44.44 263 GLY A O 1
ATOM 1996 N N . LYS A 1 264 ? -31.654 7.591 59.037 1.00 35.59 264 LYS A N 1
ATOM 1997 C CA . LYS A 1 264 ? -32.810 8.480 59.203 1.00 35.59 264 LYS A CA 1
ATOM 1998 C C . LYS A 1 264 ? -32.571 9.701 58.309 1.00 35.59 264 LYS A C 1
ATOM 2000 O O . LYS A 1 264 ? -31.515 10.326 58.369 1.00 35.59 264 LYS A O 1
ATOM 2005 N N . THR A 1 265 ? -33.520 9.986 57.433 1.00 40.25 265 THR A N 1
ATOM 2006 C CA . THR A 1 265 ? -33.690 11.294 56.803 1.00 40.25 265 THR A CA 1
ATOM 2007 C C . THR A 1 265 ? -33.947 12.314 57.908 1.00 40.25 265 THR A C 1
ATOM 2009 O O . THR A 1 265 ? -34.999 12.256 58.539 1.00 40.25 265 THR A O 1
ATOM 2012 N N . ASN A 1 266 ? -33.001 13.221 58.159 1.00 36.59 266 ASN A N 1
ATOM 2013 C CA . ASN A 1 266 ? -33.308 14.451 58.883 1.00 36.59 266 ASN A CA 1
ATOM 2014 C C . ASN A 1 266 ? -34.070 15.349 57.908 1.00 36.59 266 ASN A C 1
ATOM 2016 O O . ASN A 1 266 ? -33.473 15.941 57.012 1.00 36.59 266 ASN A O 1
ATOM 2020 N N . HIS A 1 267 ? -35.393 15.351 58.040 1.00 34.53 267 HIS A N 1
ATOM 2021 C CA . HIS A 1 267 ? -36.203 16.499 57.672 1.00 34.53 267 HIS A CA 1
ATOM 2022 C C . HIS A 1 267 ? -36.178 17.441 58.875 1.00 34.53 267 HIS A C 1
ATOM 2024 O O . HIS A 1 267 ? -36.750 17.105 59.909 1.00 34.53 267 HIS A O 1
ATOM 2030 N N . LEU A 1 268 ? -35.464 18.553 58.732 1.00 34.72 268 LEU A N 1
ATOM 2031 C CA . LEU A 1 268 ? -35.705 19.829 59.399 1.00 34.72 268 LEU A CA 1
ATOM 2032 C C . LEU A 1 268 ? -35.490 20.896 58.327 1.00 34.72 268 LEU A C 1
ATOM 2034 O O . LEU A 1 268 ? -34.473 20.766 57.603 1.00 34.72 268 LEU A O 1
#

Mean predicted aligned error: 12.49 Å

Foldseek 3Di:
DFQDQVNLVVVCVVCVPDQANQQHPVLLVCQLVPNARPPHHQAHEYEQWDQDPNDIDGSLLSCVVSCVVSVHAYEYTHHPVDPQPLALVVLVVCVVSPHPHYDHPCVVSVLVSCQVVQNADPVQHHSDPQQDDPQQWDHGPDPGTHGWDEKDWPAWEKPPQEEEDEAQDKDKIKIKTFIEAGGKYKWKKAKDKPWPQKDWDGIDIDIHDGRDIDIDITMIHGHLPDAAKIWMWIDTVPYIYIHIYHYDHPDDPPPDDDDDDPDDPDDD

Radius of gyration: 36.78 Å; Cα contacts (8 Å, |Δi|>4): 525; chains: 1; bounding box: 78×39×110 Å

Nearest PDB structures (foldseek):
  7e1y-assembly1_H  TM=6.170E-01  e=2.111E-05  Staphylothermus marinus F1
  3frp-assembly1_G  TM=5.801E-01  e=2.990E-05  Naja kaouthia
  7som-assembly1_E  TM=5.408E-01  e=1.158E-03  Chlamydomonas reinhardtii
  7sqc-assembly1_M1  TM=5.233E-01  e=1.739E-03  Chlamydomonas reinhardtii
  7ad7-assembly1_A  TM=5.134E-01  e=9.730E-04  Homo sapiens